Protein AF-A0A812T3V0-F1 (afdb_monomer_lite)

Secondary structure (DSSP, 8-state):
-PPP-------------HHHHHHHTT------HHHHHHHHHHHHHHHTT--HHHHHHHHHHHHHHHTT--S------PPP----------S-HHHHHHHHHHHHHHHHHHHHHTSPPPHHHHHHPPPPPPPPGGGS--SS---TTS-TTGGGS-HHHHHHHH-TTS-HHHHHHHHHHHHHHHHHHHHHHHTT-

Sequence (193 aa):
MSSPKRKNGAAKLLKVDFSKEFESRNIPLEDSSTERDAKELRKVASFFGMDGHAVHSLMAQVEASDASASEDSEEEVMPVPVAAAGTSLGDDDDDEEALAQQSRNYAAAMQWLHRPVTPRELLKAKQPRPISINDFPSIFQRSQRDSPRSLQENHYSYFSRRLPSENPEHRKAMEWQTETTRKCIRNRNRGRR

Radius of gyration: 31.69 Å; chains: 1; bounding box: 90×66×65 Å

Organism: Symbiodinium pilosum (NCBI:txid2952)

pLDDT: mean 74.49, std 14.39, range [45.53, 96.31]

Foldseek 3Di:
DDDDDDDPPPDPDPPDPCVVVVVVVVPPDPDPPVVVVVVVLVVVCVVVVHDPVVSVVVVVVVVVVVVPPDDDDDDPDDDDDDDDDDDDDDPPVVVVVVVVVVVVVVVVVVCVVPDDDDPVNVVVDDDDDPDDPVNDDDPDPPPPPPDPVVVPCDPLNVCCVVPVVDDVVVSVVVVVVVVVVVVVVVVVVVVVD

Structure (mmCIF, N/CA/C/O backbone):
data_AF-A0A812T3V0-F1
#
_entry.id   AF-A0A812T3V0-F1
#
loop_
_atom_site.group_PDB
_atom_site.id
_atom_site.type_symbol
_atom_site.label_atom_id
_atom_site.label_alt_id
_atom_site.label_comp_id
_atom_site.label_asym_id
_atom_site.label_entity_id
_atom_site.label_seq_id
_atom_site.pdbx_PDB_ins_code
_atom_site.Cartn_x
_atom_site.Cartn_y
_atom_site.Cartn_z
_atom_site.occupancy
_atom_site.B_iso_or_equiv
_atom_site.auth_seq_id
_atom_site.auth_comp_id
_atom_site.auth_asym_id
_atom_site.auth_atom_id
_atom_site.pdbx_PDB_model_num
ATOM 1 N N . MET A 1 1 ? 50.794 -31.357 17.169 1.00 5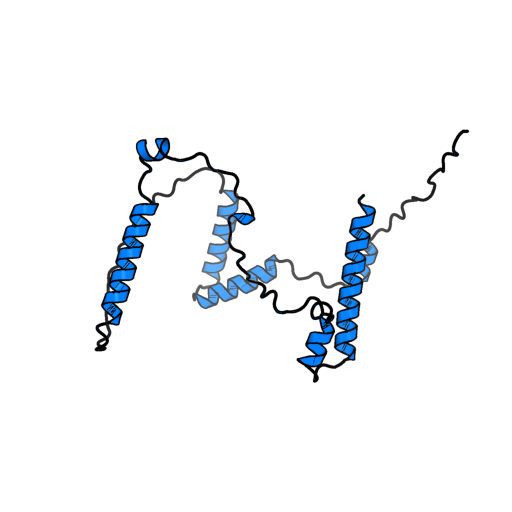2.28 1 MET A N 1
ATOM 2 C CA . MET A 1 1 ? 50.860 -30.947 15.747 1.00 52.28 1 MET A CA 1
ATOM 3 C C . MET A 1 1 ? 50.323 -29.524 15.643 1.00 52.28 1 MET A C 1
ATOM 5 O O . MET A 1 1 ? 49.137 -29.317 15.855 1.00 52.28 1 MET A O 1
ATOM 9 N N . SER A 1 2 ? 51.213 -28.540 15.480 1.00 53.06 2 SER A N 1
ATOM 10 C CA . SER A 1 2 ? 50.904 -27.101 15.538 1.00 53.06 2 SER A CA 1
ATOM 11 C C . SER A 1 2 ? 50.544 -26.579 14.146 1.00 53.06 2 SER A C 1
ATOM 13 O O . SER A 1 2 ? 51.292 -26.811 13.198 1.00 53.06 2 SER A O 1
ATOM 15 N N . SER A 1 3 ? 49.398 -25.909 14.010 1.00 56.66 3 SER A N 1
ATOM 16 C CA . SER A 1 3 ? 48.931 -25.381 12.722 1.00 56.66 3 SER A CA 1
ATOM 17 C C . SER A 1 3 ? 49.596 -24.032 12.391 1.00 56.66 3 SER A C 1
ATOM 19 O O . SER A 1 3 ? 49.704 -23.182 13.280 1.00 56.66 3 SER A O 1
ATOM 21 N N . PRO A 1 4 ? 50.014 -23.775 11.133 1.00 63.91 4 PRO A N 1
ATOM 22 C CA . PRO A 1 4 ? 50.704 -22.538 10.771 1.00 63.91 4 PRO A CA 1
ATOM 23 C C . PRO A 1 4 ? 49.743 -21.340 10.726 1.00 63.91 4 PRO A C 1
ATOM 25 O O . PRO A 1 4 ? 48.765 -21.332 9.976 1.00 63.91 4 PRO A O 1
ATOM 28 N N . LYS A 1 5 ? 50.052 -20.285 11.489 1.00 62.12 5 LYS A N 1
ATOM 29 C CA . LYS A 1 5 ? 49.351 -18.992 11.433 1.00 62.12 5 LYS A CA 1
ATOM 30 C C . LYS A 1 5 ? 49.603 -18.311 10.080 1.00 62.12 5 LYS A C 1
ATOM 32 O O . LYS A 1 5 ? 50.699 -17.810 9.830 1.00 62.12 5 LYS A O 1
ATOM 37 N N . ARG A 1 6 ? 48.584 -18.252 9.218 1.00 63.72 6 ARG A N 1
ATOM 38 C CA . ARG A 1 6 ? 48.598 -17.435 7.994 1.00 63.72 6 ARG A CA 1
ATOM 39 C C . ARG A 1 6 ? 48.455 -15.956 8.364 1.00 63.72 6 ARG A C 1
ATOM 41 O O . ARG A 1 6 ? 47.492 -15.566 9.015 1.00 63.72 6 ARG A O 1
ATOM 48 N N . LYS A 1 7 ? 49.435 -15.139 7.972 1.00 65.19 7 LYS A N 1
ATOM 4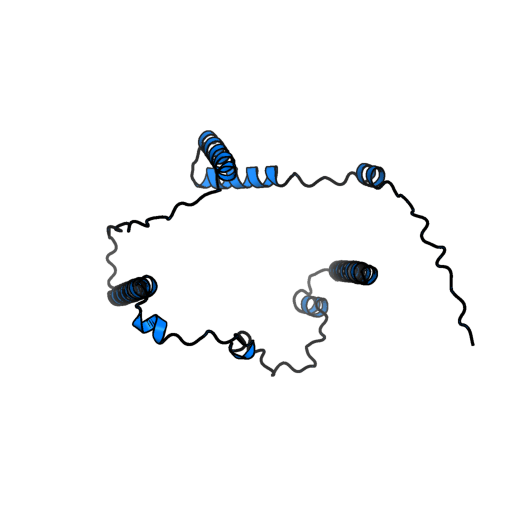9 C CA . LYS A 1 7 ? 49.419 -13.681 8.144 1.00 65.19 7 LYS A CA 1
ATOM 50 C C . LYS A 1 7 ? 48.646 -13.070 6.969 1.00 65.19 7 LYS A C 1
ATOM 52 O O . LYS A 1 7 ? 49.109 -13.136 5.834 1.00 65.19 7 LYS A O 1
ATOM 57 N N . ASN A 1 8 ? 47.472 -12.500 7.235 1.00 54.84 8 ASN A N 1
ATOM 58 C CA . ASN A 1 8 ? 46.657 -11.787 6.247 1.00 54.84 8 ASN A CA 1
ATOM 59 C C . ASN A 1 8 ? 47.315 -10.436 5.915 1.00 54.84 8 ASN A C 1
ATOM 61 O O . ASN A 1 8 ? 47.059 -9.432 6.570 1.00 54.84 8 ASN A O 1
ATOM 65 N N . GLY A 1 9 ? 48.210 -10.427 4.927 1.00 58.84 9 GLY A N 1
ATOM 66 C CA . GLY A 1 9 ? 48.997 -9.259 4.515 1.00 58.84 9 GLY A CA 1
ATOM 67 C C . GLY A 1 9 ? 48.461 -8.512 3.289 1.00 58.84 9 GLY A C 1
ATOM 68 O O . GLY A 1 9 ? 49.266 -8.063 2.482 1.00 58.84 9 GLY A O 1
ATOM 69 N N . ALA A 1 10 ? 47.142 -8.396 3.099 1.00 60.19 10 ALA A N 1
ATOM 70 C CA . ALA A 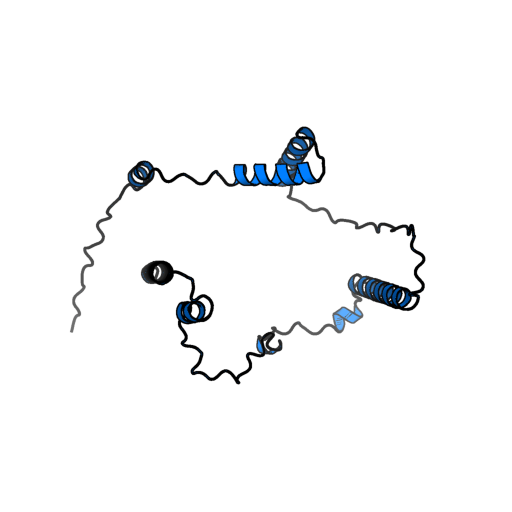1 10 ? 46.582 -7.793 1.881 1.00 60.19 10 ALA A CA 1
ATOM 71 C C . ALA A 1 10 ? 45.336 -6.927 2.131 1.00 60.19 10 ALA A C 1
ATOM 73 O O . ALA A 1 10 ? 44.293 -7.120 1.520 1.00 60.19 10 ALA A O 1
ATOM 74 N N . ALA A 1 11 ? 45.450 -5.945 3.023 1.00 57.91 11 ALA A N 1
ATOM 75 C CA . ALA A 1 11 ? 44.509 -4.828 3.092 1.00 57.91 11 ALA A CA 1
ATOM 76 C C . ALA A 1 11 ? 45.294 -3.513 3.173 1.00 57.91 11 ALA A C 1
ATOM 78 O O . ALA A 1 11 ? 45.211 -2.767 4.145 1.00 57.91 11 ALA A O 1
ATOM 79 N N . LYS A 1 12 ? 46.127 -3.245 2.159 1.00 59.50 12 LYS A N 1
ATOM 80 C CA . LYS A 1 12 ? 46.619 -1.884 1.941 1.00 59.50 12 LYS A CA 1
ATOM 81 C C . LYS A 1 12 ? 45.465 -1.098 1.330 1.00 59.50 12 LYS A C 1
ATOM 83 O O . LYS A 1 12 ? 45.090 -1.325 0.186 1.00 59.50 12 LYS A O 1
ATOM 88 N N . LEU A 1 13 ? 44.880 -0.247 2.164 1.00 58.81 13 LEU A N 1
ATOM 89 C CA . LEU A 1 13 ? 43.864 0.745 1.841 1.00 58.81 13 LEU A CA 1
ATOM 90 C C . LEU A 1 13 ? 44.253 1.515 0.571 1.00 58.81 13 LEU A C 1
ATOM 92 O O . LEU A 1 13 ? 45.081 2.422 0.615 1.00 58.81 13 LEU A O 1
ATOM 96 N N . LEU A 1 14 ? 43.631 1.171 -0.555 1.00 56.75 14 LEU A N 1
ATOM 97 C CA . LEU A 1 14 ? 43.467 2.109 -1.656 1.00 56.75 14 LEU A CA 1
ATOM 98 C C . LEU A 1 14 ? 42.481 3.169 -1.160 1.00 56.75 14 LEU A C 1
ATOM 100 O O . LEU A 1 14 ? 41.268 2.976 -1.197 1.00 56.75 14 LEU A O 1
ATOM 104 N N . LYS A 1 15 ? 43.018 4.264 -0.616 1.00 66.00 15 LYS A N 1
ATOM 105 C CA . LYS A 1 15 ? 42.273 5.504 -0.396 1.00 66.00 15 LYS A CA 1
ATOM 106 C C . LYS A 1 15 ? 42.022 6.101 -1.780 1.00 66.00 15 LYS A C 1
ATOM 108 O O . LYS A 1 15 ? 42.824 6.871 -2.294 1.00 66.00 15 LYS A O 1
ATOM 113 N N . VAL A 1 16 ? 40.981 5.611 -2.443 1.00 65.25 16 VAL A N 1
ATOM 114 C CA . VAL A 1 16 ? 40.491 6.211 -3.681 1.00 65.25 16 VAL A CA 1
ATOM 115 C C . VAL A 1 16 ? 39.667 7.422 -3.262 1.00 65.25 16 VAL A C 1
ATOM 117 O O . VAL A 1 16 ? 38.634 7.268 -2.611 1.00 65.25 16 VAL A O 1
ATOM 120 N N . ASP A 1 17 ? 40.148 8.621 -3.583 1.00 70.12 17 ASP A N 1
ATOM 121 C CA . ASP A 1 17 ? 39.395 9.859 -3.380 1.00 70.12 17 ASP A CA 1
ATOM 122 C C . ASP A 1 17 ? 38.288 9.942 -4.439 1.00 70.12 17 ASP A C 1
ATOM 124 O O . ASP A 1 17 ? 38.466 10.494 -5.527 1.00 70.12 17 ASP A O 1
ATOM 128 N N . PHE A 1 18 ? 37.130 9.363 -4.115 1.00 68.94 18 PHE A N 1
ATOM 129 C CA . PHE A 1 18 ? 35.957 9.323 -4.995 1.00 68.94 18 PHE A CA 1
ATOM 130 C C . PHE A 1 18 ? 35.406 10.708 -5.353 1.00 68.94 18 PHE A C 1
ATOM 132 O O . PHE A 1 18 ? 34.654 10.819 -6.316 1.00 68.94 18 PHE A O 1
ATOM 139 N N . SER A 1 19 ? 35.796 11.767 -4.637 1.00 69.62 19 SER A N 1
ATOM 140 C CA . SER A 1 19 ? 35.348 13.135 -4.915 1.00 69.62 19 SER A CA 1
ATOM 141 C C . SER A 1 19 ? 35.698 13.579 -6.340 1.00 69.62 19 SER A C 1
ATOM 143 O O . SER A 1 19 ? 34.848 14.120 -7.039 1.00 69.62 19 SER A O 1
ATOM 145 N N . LYS A 1 20 ? 36.907 13.251 -6.823 1.00 72.75 20 LYS A N 1
ATOM 146 C CA . LYS A 1 20 ? 37.330 13.591 -8.195 1.00 72.75 20 LYS A CA 1
ATOM 147 C C . LYS A 1 20 ? 36.639 12.732 -9.254 1.00 72.75 20 LYS A C 1
ATOM 149 O O . LYS A 1 20 ? 36.350 13.203 -10.350 1.00 72.75 20 LYS A O 1
ATOM 154 N N . GLU A 1 21 ? 36.368 11.467 -8.930 1.00 74.06 21 GLU A N 1
ATOM 155 C CA . GLU A 1 21 ? 35.653 10.562 -9.835 1.00 74.06 21 GLU A CA 1
ATOM 156 C C . GLU A 1 21 ? 34.190 10.996 -9.998 1.00 74.06 21 GLU A C 1
ATOM 158 O O . GLU A 1 21 ? 33.652 10.923 -11.101 1.00 74.06 21 GLU A O 1
ATOM 163 N N . PHE A 1 22 ? 33.567 11.518 -8.938 1.00 70.44 22 PHE A N 1
ATOM 164 C CA . PHE A 1 22 ? 32.193 12.013 -8.984 1.00 70.44 22 PHE A CA 1
ATOM 165 C C . PHE A 1 22 ? 32.061 13.297 -9.817 1.00 70.44 22 PHE A C 1
ATOM 167 O O . PHE A 1 22 ? 31.195 13.358 -10.687 1.00 70.44 22 PHE A O 1
ATOM 174 N N . GLU A 1 23 ? 32.964 14.269 -9.635 1.00 74.38 23 GLU A N 1
ATOM 175 C CA . GLU A 1 23 ? 32.993 15.506 -10.438 1.00 74.38 23 GLU A CA 1
ATOM 176 C C . GLU A 1 23 ? 33.212 15.219 -11.930 1.00 74.38 23 GLU A C 1
ATOM 178 O O . GLU A 1 23 ? 32.541 15.793 -12.783 1.00 74.38 23 GLU A O 1
ATOM 183 N N . SER A 1 24 ? 34.096 14.271 -12.265 1.00 81.00 24 SER A N 1
ATOM 184 C CA . SER A 1 24 ? 34.389 13.939 -13.668 1.00 81.00 24 SER A CA 1
ATOM 185 C C . SER A 1 24 ? 33.232 13.274 -14.418 1.00 81.00 24 SER A C 1
ATOM 187 O O . SER A 1 24 ? 33.217 13.274 -15.650 1.00 81.00 24 SER A O 1
ATOM 189 N N . ARG A 1 25 ? 32.266 12.687 -13.702 1.00 76.00 25 ARG A N 1
ATOM 190 C CA . ARG A 1 25 ? 31.181 11.926 -14.328 1.00 76.00 25 ARG A CA 1
ATOM 191 C C . ARG A 1 25 ? 30.018 12.786 -14.806 1.00 76.00 25 ARG A C 1
ATOM 193 O O . ARG A 1 25 ? 29.140 12.220 -15.448 1.00 76.00 25 ARG A O 1
ATOM 200 N N . ASN A 1 26 ? 30.013 14.101 -14.534 1.00 67.94 26 ASN A N 1
ATOM 201 C CA . ASN A 1 26 ? 28.924 15.017 -14.911 1.00 67.94 26 ASN A CA 1
ATOM 202 C C . ASN A 1 26 ? 27.541 14.390 -14.668 1.00 67.94 26 ASN A C 1
ATOM 204 O O . ASN A 1 26 ? 26.641 14.508 -15.498 1.00 67.94 26 ASN A O 1
ATOM 208 N N . ILE A 1 27 ? 27.394 13.644 -13.566 1.00 71.25 27 ILE A N 1
ATOM 209 C CA . ILE A 1 27 ? 26.119 13.023 -13.227 1.00 71.25 27 ILE A CA 1
ATOM 210 C C . ILE A 1 27 ? 25.214 14.195 -12.864 1.00 71.25 27 ILE A C 1
ATOM 212 O O . ILE A 1 27 ? 25.556 14.909 -11.917 1.00 71.25 27 ILE A O 1
ATOM 216 N N . PRO A 1 28 ? 24.115 14.436 -13.600 1.00 62.88 28 PRO A N 1
ATOM 217 C CA . PRO 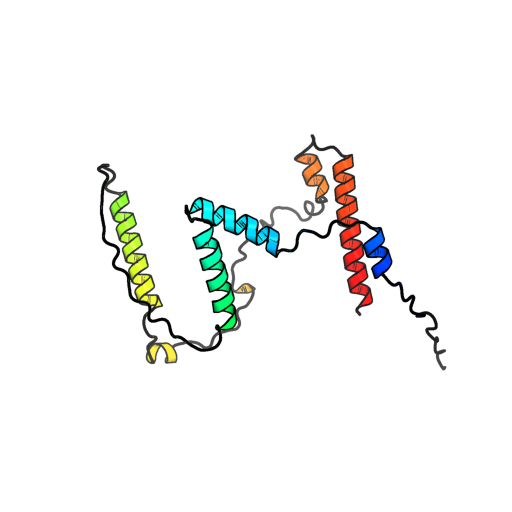A 1 28 ? 23.148 15.438 -13.195 1.00 62.88 28 PRO A CA 1
ATOM 218 C C . PRO A 1 28 ? 22.699 15.042 -11.794 1.00 62.88 28 PRO A C 1
ATOM 220 O O . PRO A 1 28 ? 22.137 13.959 -11.612 1.00 62.88 28 PRO A O 1
ATOM 223 N N . LEU A 1 29 ? 23.048 15.848 -10.790 1.00 61.78 29 LEU A N 1
ATOM 224 C CA . LEU A 1 29 ? 22.443 15.683 -9.481 1.00 61.78 29 LEU A CA 1
ATOM 225 C C . LEU A 1 29 ? 20.952 15.884 -9.715 1.00 61.78 29 LEU A C 1
ATOM 227 O O . LEU A 1 29 ? 20.566 16.910 -10.270 1.00 61.78 29 LEU A O 1
ATOM 231 N N . GLU A 1 30 ? 20.147 14.873 -9.386 1.00 62.09 30 GLU A N 1
ATOM 232 C CA . GLU A 1 30 ? 18.700 15.041 -9.410 1.00 62.09 30 GLU A CA 1
ATOM 233 C C . GLU A 1 30 ? 18.371 16.297 -8.604 1.00 62.09 30 GLU A C 1
ATOM 235 O O . GLU A 1 30 ? 18.919 16.481 -7.510 1.00 62.09 30 GLU A O 1
ATOM 240 N N . ASP A 1 31 ? 17.540 17.168 -9.184 1.00 58.75 31 ASP A N 1
ATOM 241 C CA . ASP A 1 31 ? 17.076 18.389 -8.533 1.00 58.75 31 ASP A CA 1
ATOM 242 C C . ASP A 1 31 ? 16.670 18.023 -7.101 1.00 58.75 31 ASP A C 1
ATOM 244 O O . ASP A 1 31 ? 15.908 17.073 -6.888 1.00 58.75 31 ASP A O 1
ATOM 248 N N . SER A 1 32 ? 17.254 18.706 -6.113 1.00 57.19 32 SER A N 1
ATOM 249 C CA . SER A 1 32 ? 17.034 18.394 -4.701 1.00 57.19 32 SER A CA 1
ATOM 250 C C . SER A 1 32 ? 15.533 18.269 -4.438 1.00 57.19 32 SER A C 1
ATOM 252 O O . SER A 1 32 ? 14.782 19.111 -4.924 1.00 57.19 32 SER A O 1
ATOM 254 N N . SER A 1 33 ? 15.105 17.241 -3.687 1.00 59.50 33 SER A N 1
ATOM 255 C CA . SER A 1 33 ? 13.693 16.917 -3.358 1.00 59.50 33 SER A CA 1
ATOM 256 C C . SER A 1 33 ? 12.795 18.149 -3.213 1.00 59.50 33 SER A C 1
ATOM 258 O O . SER A 1 33 ? 11.707 18.211 -3.774 1.00 59.50 33 SER A O 1
ATOM 260 N N . THR A 1 34 ? 13.330 19.177 -2.559 1.00 65.75 34 THR A N 1
ATOM 261 C CA . THR A 1 34 ? 12.728 20.490 -2.341 1.00 65.75 34 THR A CA 1
ATOM 262 C C . THR A 1 34 ? 12.160 21.169 -3.597 1.00 65.75 34 THR A C 1
ATOM 264 O O . THR A 1 34 ? 11.095 21.778 -3.525 1.00 65.75 34 THR A O 1
ATOM 267 N N . GLU A 1 35 ? 12.805 21.071 -4.764 1.00 65.62 35 GLU A N 1
ATOM 268 C CA . GLU A 1 35 ? 12.309 21.698 -5.998 1.00 65.62 35 GLU A CA 1
ATOM 269 C C . GLU A 1 35 ? 11.160 20.898 -6.630 1.00 65.62 35 GLU A C 1
ATOM 271 O O . GLU A 1 35 ? 10.217 21.471 -7.195 1.00 65.62 35 GLU A O 1
ATOM 276 N N . ARG A 1 36 ? 11.204 19.567 -6.510 1.00 70.75 36 ARG A N 1
ATOM 277 C CA . ARG A 1 36 ? 10.115 18.695 -6.960 1.00 70.75 36 ARG A CA 1
ATOM 278 C C . ARG A 1 36 ? 8.867 18.918 -6.108 1.00 70.75 36 ARG A C 1
ATOM 280 O O . ARG A 1 36 ? 7.787 19.125 -6.666 1.00 70.75 36 ARG A O 1
ATOM 287 N N . ASP A 1 37 ? 9.051 18.993 -4.795 1.00 75.12 37 ASP A N 1
ATOM 288 C CA . ASP A 1 37 ? 7.984 19.235 -3.823 1.00 75.12 37 ASP A CA 1
ATOM 289 C C . ASP A 1 37 ? 7.333 20.613 -4.052 1.00 75.12 37 ASP A C 1
ATOM 291 O O . ASP A 1 37 ? 6.107 20.740 -4.071 1.00 75.12 37 ASP A O 1
ATOM 295 N N . ALA A 1 38 ? 8.127 21.641 -4.379 1.00 74.81 38 ALA A N 1
ATOM 296 C CA . ALA A 1 38 ? 7.608 22.969 -4.716 1.00 74.81 38 ALA A CA 1
ATOM 297 C C . ALA A 1 38 ? 6.749 22.987 -5.999 1.00 74.81 38 ALA A C 1
ATOM 299 O O . ALA A 1 38 ? 5.741 23.702 -6.070 1.00 74.81 38 ALA A O 1
ATOM 300 N N . LYS A 1 39 ? 7.113 22.205 -7.029 1.00 76.75 39 LYS A N 1
ATOM 301 C CA . LYS A 1 39 ? 6.317 22.091 -8.270 1.00 76.75 39 LYS A CA 1
ATOM 302 C C . LYS A 1 39 ? 4.996 21.360 -8.030 1.00 76.75 39 LYS A C 1
ATOM 304 O O . LYS A 1 39 ? 3.985 21.743 -8.622 1.00 76.75 39 LYS A O 1
ATOM 309 N N . GLU A 1 40 ? 4.989 20.334 -7.184 1.00 81.12 40 GLU A N 1
ATOM 310 C CA . GLU A 1 40 ? 3.767 19.604 -6.828 1.00 81.12 40 GLU A CA 1
ATOM 311 C C . GLU A 1 40 ? 2.830 20.460 -5.970 1.00 81.12 40 GLU A C 1
ATOM 313 O O . GLU A 1 40 ? 1.651 20.583 -6.305 1.00 81.12 40 GLU A O 1
ATOM 318 N N . LEU A 1 41 ? 3.354 21.176 -4.972 1.00 75.94 41 LEU A N 1
ATOM 319 C CA . LEU A 1 41 ? 2.565 22.109 -4.161 1.00 75.94 41 LEU A CA 1
ATOM 320 C C . LEU A 1 41 ? 1.945 23.233 -4.995 1.00 75.94 41 LEU A C 1
ATOM 322 O O . LEU A 1 41 ? 0.778 23.567 -4.803 1.00 75.94 41 LEU A O 1
ATOM 326 N N . ARG A 1 42 ? 2.669 23.773 -5.985 1.00 79.31 42 ARG A N 1
ATOM 327 C CA . ARG A 1 42 ? 2.112 24.788 -6.896 1.00 79.31 42 ARG A CA 1
ATOM 328 C C . ARG A 1 42 ? 0.964 24.233 -7.751 1.00 79.31 42 ARG A C 1
ATOM 330 O O . ARG A 1 42 ? 0.006 24.956 -8.018 1.00 79.31 42 ARG A O 1
ATOM 337 N N . LYS A 1 43 ? 1.030 22.961 -8.164 1.00 82.69 43 LYS A N 1
ATOM 338 C CA . LYS A 1 43 ? -0.073 22.298 -8.885 1.00 82.69 43 LYS A CA 1
ATOM 339 C C . LYS A 1 43 ? -1.292 22.101 -7.990 1.00 82.69 43 LYS A C 1
ATOM 341 O O . LYS A 1 43 ? -2.402 22.391 -8.426 1.00 82.69 43 LYS A O 1
ATOM 346 N N . VAL A 1 44 ? -1.085 21.649 -6.753 1.00 78.44 44 VAL A N 1
ATOM 347 C CA . VAL A 1 44 ? -2.166 21.472 -5.773 1.00 78.44 44 VAL A CA 1
ATOM 348 C C . VAL A 1 44 ? -2.817 22.819 -5.451 1.00 78.44 44 VAL A C 1
ATOM 350 O O . VAL A 1 44 ? -4.033 22.946 -5.534 1.00 78.44 44 VAL A O 1
ATOM 353 N N . ALA A 1 45 ? -2.027 23.863 -5.209 1.00 80.00 45 ALA A N 1
ATOM 354 C CA . ALA A 1 45 ? -2.534 25.213 -4.980 1.00 80.00 45 ALA A CA 1
ATOM 355 C C . ALA A 1 45 ? -3.354 25.756 -6.160 1.00 80.00 45 ALA A C 1
ATOM 357 O O . ALA A 1 45 ? -4.431 26.315 -5.961 1.00 80.00 45 ALA A O 1
ATOM 358 N N . SER A 1 46 ? -2.887 25.530 -7.394 1.00 81.31 46 SER A N 1
ATOM 359 C CA . SER A 1 46 ? -3.634 25.896 -8.601 1.00 81.31 46 SER A CA 1
ATOM 360 C C . SER A 1 46 ? -4.960 25.144 -8.719 1.00 81.31 46 SER A C 1
ATOM 362 O O . SER A 1 46 ? -5.918 25.714 -9.233 1.00 81.31 46 SER A O 1
ATOM 364 N N . PHE A 1 47 ? -5.029 23.889 -8.266 1.00 86.38 47 PHE A N 1
ATOM 365 C CA . PHE A 1 47 ? -6.265 23.104 -8.264 1.00 86.38 47 PHE A CA 1
ATOM 366 C C . PHE A 1 47 ? -7.311 23.686 -7.302 1.00 86.38 47 PHE A C 1
ATOM 368 O O . PHE A 1 47 ? -8.494 23.713 -7.627 1.00 86.38 47 PHE A O 1
ATOM 375 N N . PHE A 1 48 ? -6.874 24.221 -6.159 1.00 82.44 48 PHE A N 1
ATOM 376 C CA . PHE A 1 48 ? -7.741 24.881 -5.176 1.00 82.44 48 PHE A CA 1
ATOM 377 C C . PHE A 1 48 ? -7.968 26.380 -5.439 1.00 82.44 48 PHE A C 1
ATOM 379 O O . PHE A 1 48 ? -8.625 27.045 -4.642 1.00 82.44 48 PHE A O 1
ATOM 386 N N . GLY A 1 49 ? -7.436 26.930 -6.537 1.00 86.06 49 GLY A N 1
ATOM 387 C CA . GLY A 1 49 ? -7.560 28.355 -6.859 1.00 86.06 49 GLY A CA 1
ATOM 388 C C . GLY A 1 49 ? -6.828 29.283 -5.882 1.00 86.06 49 GLY A C 1
ATOM 389 O O . GLY A 1 49 ? -7.176 30.457 -5.783 1.00 86.06 49 GLY A O 1
ATOM 390 N N . MET A 1 50 ? -5.831 28.772 -5.153 1.00 84.56 50 MET A N 1
ATOM 391 C CA . MET A 1 50 ? -5.032 29.565 -4.220 1.00 84.56 50 MET A CA 1
ATOM 392 C C . MET A 1 50 ? -4.034 30.432 -4.990 1.00 84.56 50 MET A C 1
ATOM 394 O O . MET A 1 50 ? -3.330 29.952 -5.883 1.00 84.56 50 MET A O 1
ATOM 398 N N . ASP A 1 51 ? -3.954 31.712 -4.634 1.00 83.25 51 ASP A N 1
ATOM 399 C CA . ASP A 1 51 ? -2.944 32.604 -5.189 1.00 83.25 51 ASP A CA 1
ATOM 400 C C . ASP A 1 51 ? -1.541 32.261 -4.653 1.00 83.25 51 ASP A C 1
ATOM 402 O O . ASP A 1 51 ? -1.365 31.591 -3.632 1.00 83.25 51 ASP A O 1
ATOM 406 N N . GLY A 1 52 ? -0.499 32.697 -5.368 1.00 75.56 52 GLY A N 1
ATOM 407 C CA . GLY A 1 52 ? 0.883 32.392 -4.982 1.00 75.56 52 GLY A CA 1
ATOM 408 C C . GLY A 1 52 ? 1.245 32.900 -3.581 1.00 75.56 52 GLY A C 1
ATOM 409 O O . GLY A 1 52 ? 2.104 32.319 -2.921 1.00 75.56 52 GLY A O 1
ATOM 410 N N . HIS A 1 53 ? 0.563 33.943 -3.102 1.00 80.00 53 HIS A N 1
ATOM 411 C CA . HIS A 1 53 ? 0.796 34.508 -1.779 1.00 80.00 53 HIS A CA 1
ATOM 412 C C . HIS A 1 53 ? 0.256 33.598 -0.664 1.00 80.00 53 HIS A C 1
ATOM 414 O O . HIS A 1 53 ? 0.927 33.424 0.359 1.00 80.00 53 HIS A O 1
ATOM 420 N N . ALA A 1 54 ? -0.904 32.969 -0.868 1.00 78.25 54 ALA A N 1
ATOM 421 C CA . ALA A 1 54 ? -1.474 31.999 0.060 1.00 78.25 54 ALA A C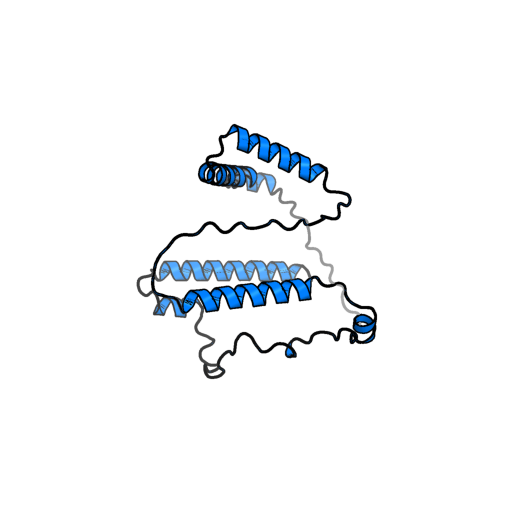A 1
ATOM 422 C C . ALA A 1 54 ? -0.592 30.749 0.195 1.00 78.25 54 ALA A C 1
ATOM 424 O O . ALA A 1 54 ? -0.417 30.242 1.301 1.00 78.25 54 ALA A O 1
ATOM 425 N N . VAL A 1 55 ? 0.036 30.295 -0.897 1.00 76.56 55 VAL A N 1
ATOM 426 C CA . VAL A 1 55 ? 0.961 29.145 -0.868 1.00 76.56 55 VAL A CA 1
ATOM 427 C C . VAL A 1 55 ? 2.193 29.437 -0.018 1.00 76.56 55 VAL A C 1
ATOM 429 O O . VAL A 1 55 ? 2.557 28.624 0.827 1.00 76.56 55 VAL A O 1
ATOM 432 N N . HIS A 1 56 ? 2.814 30.606 -0.199 1.00 78.12 56 HIS A N 1
ATOM 433 C CA . HIS A 1 56 ? 3.972 31.003 0.604 1.00 78.12 56 HIS A CA 1
ATOM 434 C C . HIS A 1 56 ? 3.617 31.182 2.084 1.00 78.12 56 HIS A C 1
ATOM 436 O O . HIS A 1 56 ? 4.399 30.789 2.948 1.00 78.12 56 HIS A O 1
ATOM 442 N N .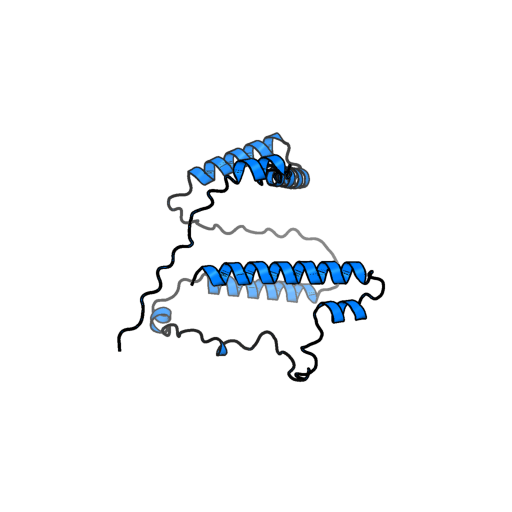 SER A 1 57 ? 2.426 31.711 2.383 1.00 81.75 57 SER A N 1
ATOM 443 C CA . SER A 1 57 ? 1.942 31.825 3.762 1.00 81.75 57 SER A CA 1
ATOM 444 C C . SER A 1 57 ? 1.704 30.458 4.409 1.00 81.75 57 SER A C 1
ATOM 446 O O . SER A 1 57 ? 2.019 30.284 5.584 1.00 81.75 57 SER A O 1
ATOM 448 N N . LEU A 1 58 ? 1.176 29.487 3.655 1.00 77.00 58 LEU A N 1
ATOM 449 C CA . LEU A 1 58 ? 0.964 28.124 4.143 1.00 77.00 58 LEU A CA 1
ATOM 450 C C . LEU A 1 58 ? 2.300 27.412 4.391 1.00 77.00 58 LEU A C 1
ATOM 452 O O . LEU A 1 58 ? 2.471 26.771 5.422 1.00 77.00 58 LEU A O 1
ATOM 456 N N . MET A 1 59 ? 3.269 27.573 3.484 1.00 77.56 59 MET A N 1
ATOM 457 C CA . MET A 1 59 ? 4.605 26.991 3.649 1.00 77.56 59 MET A CA 1
ATOM 458 C C . MET A 1 59 ? 5.309 27.535 4.897 1.00 77.56 59 MET A C 1
ATOM 460 O O . MET A 1 59 ? 5.832 26.757 5.688 1.00 77.56 59 MET A O 1
ATOM 464 N N . ALA A 1 60 ? 5.235 28.850 5.127 1.00 80.00 60 ALA A N 1
ATOM 465 C CA . ALA A 1 60 ? 5.802 29.474 6.320 1.00 80.00 60 ALA A CA 1
ATOM 466 C C . ALA A 1 60 ? 5.128 28.994 7.621 1.00 80.00 60 ALA A C 1
ATOM 468 O O . ALA A 1 60 ? 5.794 28.866 8.645 1.00 80.00 60 ALA A O 1
ATOM 469 N N . GLN A 1 61 ? 3.820 28.704 7.592 1.00 78.62 61 GLN A N 1
ATOM 470 C CA . GLN A 1 61 ? 3.121 28.114 8.738 1.00 78.62 61 GLN A CA 1
ATOM 471 C C . GLN A 1 61 ? 3.574 26.677 9.005 1.00 78.62 61 GLN A C 1
ATOM 473 O O . GLN A 1 61 ? 3.836 26.346 10.155 1.00 78.62 61 GLN A O 1
ATOM 478 N N . VAL A 1 62 ? 3.727 25.849 7.967 1.00 74.00 62 VAL A N 1
ATOM 479 C CA . VAL A 1 62 ? 4.200 24.461 8.115 1.00 74.00 62 VAL A CA 1
ATOM 480 C C . VAL A 1 62 ? 5.621 24.419 8.684 1.00 74.00 62 VAL A C 1
ATOM 482 O O . VAL A 1 62 ? 5.874 23.670 9.624 1.00 74.00 62 VAL A O 1
ATOM 485 N N . GLU A 1 63 ? 6.525 25.268 8.187 1.00 75.12 63 GLU A N 1
ATOM 486 C CA . GLU A 1 63 ? 7.895 25.373 8.714 1.00 75.12 63 GLU A CA 1
ATOM 487 C C . GLU A 1 63 ? 7.925 25.852 10.178 1.00 75.12 63 GLU A C 1
ATOM 489 O O . GLU A 1 63 ? 8.759 25.402 10.964 1.00 75.12 63 GLU A O 1
ATOM 494 N N . ALA A 1 64 ? 6.994 26.725 10.577 1.00 73.81 64 ALA A N 1
ATOM 495 C CA . ALA A 1 64 ? 6.870 27.182 11.962 1.00 73.81 64 ALA A CA 1
ATOM 496 C C . ALA A 1 64 ? 6.231 26.129 12.894 1.00 73.81 64 ALA A C 1
ATOM 498 O O . ALA A 1 64 ? 6.584 26.048 14.075 1.00 73.81 64 ALA A O 1
ATOM 499 N N . SER A 1 65 ? 5.309 25.309 12.384 1.00 64.38 65 SER A N 1
ATOM 500 C CA . SER A 1 65 ? 4.664 24.230 13.143 1.00 64.38 65 SER A CA 1
ATOM 501 C C . SER A 1 65 ? 5.612 23.063 13.416 1.00 64.38 65 SER A C 1
ATOM 503 O O . SER A 1 65 ? 5.599 22.519 14.518 1.00 64.38 65 SER A O 1
ATOM 505 N N . ASP A 1 66 ? 6.493 22.728 12.472 1.00 60.06 66 ASP A N 1
ATOM 506 C CA . ASP A 1 66 ? 7.475 21.647 12.659 1.00 60.06 66 ASP A CA 1
ATOM 507 C C . ASP A 1 66 ? 8.546 22.013 13.710 1.00 60.06 66 ASP A C 1
ATOM 509 O O . ASP A 1 66 ? 9.131 21.154 14.365 1.00 60.06 66 ASP A O 1
ATOM 513 N N . ALA A 1 67 ? 8.749 23.314 13.952 1.00 60.34 67 ALA A N 1
ATOM 514 C CA . ALA A 1 67 ? 9.636 23.815 15.000 1.00 60.34 67 ALA A CA 1
ATOM 515 C C . ALA A 1 67 ? 9.004 23.843 16.409 1.00 60.34 67 ALA A C 1
ATOM 517 O O . ALA A 1 67 ? 9.722 24.083 17.380 1.00 60.34 67 ALA A O 1
ATOM 518 N N . SER A 1 68 ? 7.688 23.626 16.543 1.00 56.94 68 SER A N 1
ATOM 519 C CA . SER A 1 68 ? 6.954 23.772 17.817 1.00 56.94 68 SER A CA 1
ATOM 520 C C . SER A 1 68 ? 6.156 22.536 18.251 1.00 56.94 68 SER A C 1
ATOM 522 O O . SER A 1 68 ? 5.543 22.554 19.317 1.00 56.94 68 SER A O 1
ATOM 524 N N . ALA A 1 69 ? 6.209 21.435 17.498 1.00 51.31 69 ALA A N 1
ATOM 525 C CA . ALA A 1 69 ? 5.548 20.178 17.847 1.00 51.31 69 ALA A CA 1
ATOM 526 C C . ALA A 1 69 ? 6.337 19.364 18.896 1.00 51.31 69 ALA A C 1
ATOM 528 O O . ALA A 1 69 ? 6.801 18.250 18.649 1.00 51.31 69 ALA A O 1
ATOM 529 N N . SER A 1 70 ? 6.467 19.915 20.099 1.00 50.31 70 SER A N 1
ATOM 530 C CA . SER A 1 70 ? 6.678 19.130 21.313 1.00 50.31 70 SER A CA 1
ATOM 531 C C . SER A 1 70 ? 5.767 19.681 22.402 1.00 50.31 70 SER A C 1
ATOM 533 O O . SER A 1 70 ? 5.898 20.848 22.751 1.00 50.31 70 SER A O 1
ATOM 535 N N . GLU A 1 71 ? 4.933 18.796 22.950 1.00 53.75 71 GLU A N 1
ATOM 536 C CA . GLU A 1 71 ? 4.045 18.963 24.113 1.00 53.75 71 GLU A CA 1
ATOM 537 C C . GLU A 1 71 ? 2.553 19.184 23.792 1.00 53.75 71 GLU A C 1
ATOM 539 O O . GLU A 1 71 ? 2.061 20.284 23.571 1.00 53.75 71 GLU A O 1
ATOM 544 N N . ASP A 1 72 ? 1.857 18.043 23.787 1.00 58.31 72 ASP A N 1
ATOM 545 C CA . ASP A 1 72 ? 0.653 17.784 24.584 1.00 58.31 72 ASP A CA 1
ATOM 546 C C . ASP A 1 72 ? -0.541 18.730 24.379 1.00 58.31 72 ASP A C 1
ATOM 548 O O . ASP A 1 72 ? -0.705 19.751 25.044 1.00 58.31 72 ASP A O 1
ATOM 552 N N . SER A 1 73 ? -1.437 18.354 23.468 1.00 45.66 73 SER A N 1
ATOM 553 C CA . SER A 1 73 ? -2.804 18.879 23.453 1.00 45.66 73 SER A CA 1
ATOM 554 C C . SER A 1 73 ? -3.787 17.774 23.082 1.00 45.66 73 SER A C 1
ATOM 556 O O . SER A 1 73 ? -3.786 17.231 21.979 1.00 45.66 73 SER A O 1
ATOM 558 N N . GLU A 1 74 ? -4.611 17.424 24.062 1.00 56.66 74 GLU A N 1
ATOM 559 C CA . GLU A 1 74 ? -5.743 16.517 23.951 1.00 56.66 74 GLU A CA 1
ATOM 560 C C . GLU A 1 74 ? -6.841 17.205 23.114 1.00 56.66 74 GLU A C 1
ATOM 562 O O . GLU A 1 74 ? -7.439 18.189 23.548 1.00 56.66 74 GLU A O 1
ATOM 567 N N . GLU A 1 75 ? -7.080 16.733 21.885 1.00 51.06 75 GLU A N 1
ATOM 568 C CA . GLU A 1 75 ? -8.138 17.263 21.014 1.00 51.06 75 GLU A CA 1
ATOM 569 C C . GLU A 1 75 ? -9.534 16.839 21.501 1.00 51.06 75 GLU A C 1
ATOM 571 O O . GLU A 1 75 ? -9.948 15.680 21.402 1.00 51.06 75 GLU A O 1
ATOM 576 N N . GLU A 1 76 ? -10.292 17.823 21.978 1.00 57.06 76 GLU A N 1
ATOM 577 C CA . GLU A 1 76 ? -11.730 17.752 22.213 1.00 57.06 76 GLU A CA 1
ATOM 578 C C . GLU A 1 76 ? -12.474 17.843 20.864 1.00 57.06 76 GLU A C 1
ATOM 580 O O . GLU A 1 76 ? -12.698 18.918 20.305 1.00 57.06 76 GLU A O 1
ATOM 585 N N . VAL A 1 77 ? -12.835 16.687 20.300 1.00 52.97 77 VAL A N 1
ATOM 586 C CA . VAL A 1 77 ? -13.566 16.589 19.026 1.00 52.97 77 VAL A CA 1
ATOM 587 C C . VAL A 1 77 ? -15.034 16.974 19.233 1.00 52.97 77 VAL A C 1
ATOM 589 O O . VAL A 1 77 ? -15.851 16.177 19.698 1.00 52.97 77 VAL A O 1
ATOM 592 N N . MET A 1 78 ? -15.388 18.201 18.852 1.00 45.53 78 MET A N 1
ATOM 593 C CA . MET A 1 78 ? -16.778 18.659 18.787 1.00 45.53 78 MET A CA 1
ATOM 594 C C . MET A 1 78 ? -17.504 18.066 17.560 1.00 45.53 78 MET A C 1
ATOM 596 O O . MET A 1 78 ? -16.980 18.134 16.445 1.00 45.53 78 MET A O 1
ATOM 600 N N . PRO A 1 79 ? -18.722 17.508 17.712 1.00 58.28 79 PRO A N 1
ATOM 601 C CA . PRO A 1 79 ? -19.480 16.947 16.598 1.00 58.28 79 PRO A CA 1
ATOM 602 C C . PRO A 1 79 ? -20.104 18.045 15.723 1.00 58.28 79 PRO A C 1
ATOM 604 O O . PRO A 1 79 ? -20.873 18.883 16.192 1.00 58.28 79 PRO A O 1
ATOM 607 N N . VAL A 1 80 ? -19.802 18.004 14.424 1.00 50.31 80 VAL A N 1
ATOM 608 C CA . VAL A 1 80 ? -20.380 18.887 13.401 1.00 50.31 80 VAL A CA 1
ATOM 609 C C . VAL A 1 80 ? -21.773 18.375 12.995 1.00 50.31 80 VAL A C 1
ATOM 611 O O . VAL A 1 80 ? -21.885 17.227 12.558 1.00 50.31 80 VAL A O 1
ATOM 614 N N . PRO A 1 81 ? -22.845 19.186 13.083 1.00 56.91 81 PRO A N 1
ATOM 615 C CA . PRO A 1 81 ? -24.149 18.818 12.544 1.00 56.91 81 PRO A CA 1
ATOM 616 C C . PRO A 1 81 ? -24.171 19.021 11.023 1.00 56.91 81 PRO A C 1
ATOM 618 O O . PRO A 1 81 ? -24.101 20.145 10.526 1.00 56.91 81 PRO A O 1
ATOM 621 N N . VAL A 1 82 ? -24.286 17.925 10.271 1.00 58.16 82 VAL A N 1
ATOM 622 C CA . VAL A 1 82 ? -24.502 17.961 8.819 1.00 58.16 82 VAL A CA 1
ATOM 623 C C . VAL A 1 82 ? -25.981 18.249 8.565 1.00 58.16 82 VAL A C 1
ATOM 625 O O . VAL A 1 82 ? -26.841 17.399 8.787 1.00 58.16 82 VAL A O 1
ATOM 628 N N . ALA A 1 83 ? -26.279 19.474 8.138 1.00 52.41 83 ALA A N 1
ATOM 629 C CA . ALA A 1 83 ? -27.609 19.866 7.696 1.00 52.41 83 ALA A CA 1
ATOM 630 C C . ALA A 1 83 ? -27.888 19.296 6.297 1.00 52.41 83 ALA A C 1
ATOM 632 O O . ALA A 1 83 ? -27.132 19.527 5.353 1.00 52.41 83 ALA A O 1
ATOM 633 N N . ALA A 1 84 ? -28.990 18.559 6.182 1.00 55.19 84 ALA A N 1
ATOM 634 C CA . ALA A 1 84 ? -29.519 18.038 4.932 1.00 55.19 84 ALA A CA 1
ATOM 635 C C . ALA A 1 84 ? -30.149 19.169 4.101 1.00 55.19 84 ALA A C 1
ATOM 637 O O . ALA A 1 84 ? -31.122 19.791 4.525 1.00 55.19 84 ALA A O 1
ATOM 638 N N . ALA A 1 85 ? -29.615 19.405 2.905 1.00 48.91 85 ALA A N 1
ATOM 639 C CA . ALA A 1 85 ? -30.276 20.156 1.845 1.00 48.91 85 ALA A CA 1
ATOM 640 C C . ALA A 1 85 ? -30.413 19.220 0.639 1.00 48.91 85 ALA A C 1
ATOM 642 O O . ALA A 1 85 ? -29.419 18.700 0.137 1.00 48.91 85 ALA A O 1
ATOM 643 N N . GLY A 1 86 ? -31.662 18.931 0.272 1.00 57.00 86 GLY A N 1
ATOM 644 C CA . GLY A 1 86 ? -32.023 17.910 -0.708 1.00 57.00 86 GLY A CA 1
ATOM 645 C C . GLY A 1 86 ? -31.874 18.331 -2.167 1.00 57.00 86 GLY A C 1
ATOM 646 O O . GLY A 1 86 ? -31.520 19.467 -2.452 1.00 57.00 86 GLY A O 1
ATOM 647 N N . THR A 1 87 ? -32.181 17.380 -3.054 1.00 47.75 87 THR A N 1
ATOM 648 C CA . THR A 1 87 ? -33.012 17.480 -4.275 1.00 47.75 87 THR A CA 1
ATOM 649 C C . THR A 1 87 ? -32.697 16.280 -5.165 1.00 47.75 87 THR A C 1
ATOM 651 O O . THR A 1 87 ? -31.574 16.196 -5.648 1.00 47.75 87 THR A O 1
ATOM 654 N N . SER A 1 88 ? -33.673 15.406 -5.433 1.00 48.12 88 SER A N 1
ATOM 655 C CA . SER A 1 88 ? -33.885 14.782 -6.753 1.00 48.12 88 SER A CA 1
ATOM 656 C C . SER A 1 88 ? -35.095 13.843 -6.687 1.00 48.12 88 SER A C 1
ATOM 658 O O . SER A 1 88 ? -35.030 12.820 -6.018 1.00 48.12 88 SER A O 1
ATOM 660 N N . LEU A 1 89 ? -36.192 14.196 -7.370 1.00 56.94 89 LEU A N 1
ATOM 661 C CA . LEU A 1 89 ? -37.329 13.302 -7.609 1.00 56.94 89 LEU A CA 1
ATOM 662 C C . LEU A 1 89 ? -36.908 12.210 -8.606 1.00 56.94 89 LEU A C 1
ATOM 664 O O . LEU A 1 89 ? -36.797 12.483 -9.802 1.00 56.94 89 LEU A O 1
ATOM 668 N N . GLY A 1 90 ? -36.695 10.996 -8.112 1.00 55.97 90 GLY A N 1
ATOM 669 C CA . GLY A 1 90 ? -36.675 9.761 -8.891 1.00 55.97 90 GLY A CA 1
ATOM 670 C C . GLY A 1 90 ? -37.391 8.689 -8.074 1.00 55.97 90 GLY A C 1
ATOM 671 O O . GLY A 1 90 ? -37.038 8.505 -6.916 1.00 55.97 90 GLY A O 1
ATOM 672 N N . ASP A 1 91 ? -38.419 8.070 -8.657 1.00 57.12 91 ASP A N 1
ATOM 673 C CA . ASP A 1 91 ? -39.250 6.973 -8.118 1.00 57.12 91 ASP A CA 1
ATOM 674 C C . ASP A 1 91 ? -38.425 5.668 -7.937 1.00 57.12 91 ASP A C 1
ATOM 676 O O . ASP A 1 91 ? -38.737 4.629 -8.513 1.00 57.12 91 ASP A O 1
ATOM 680 N N . ASP A 1 92 ? -37.336 5.729 -7.168 1.00 61.19 92 ASP A N 1
ATOM 681 C CA . ASP A 1 92 ? -36.493 4.593 -6.764 1.00 61.19 92 ASP A CA 1
ATOM 682 C C . ASP A 1 92 ? -36.496 4.495 -5.219 1.00 61.19 92 ASP A C 1
ATOM 684 O O . ASP A 1 92 ? -35.454 4.510 -4.561 1.00 61.19 92 ASP A O 1
ATOM 688 N N . ASP A 1 93 ? -37.695 4.445 -4.624 1.00 62.31 93 ASP A N 1
ATOM 689 C CA . ASP A 1 93 ? -37.927 4.468 -3.164 1.00 62.31 93 ASP A CA 1
ATOM 690 C C . ASP A 1 93 ? -37.225 3.323 -2.392 1.00 62.31 93 ASP A C 1
ATOM 692 O O . ASP A 1 93 ? -37.032 3.413 -1.178 1.00 62.31 93 ASP A O 1
ATOM 696 N N . ASP A 1 94 ? -36.796 2.255 -3.072 1.00 69.75 94 ASP A N 1
ATOM 697 C CA . ASP A 1 94 ? -36.166 1.094 -2.432 1.00 69.75 94 ASP A CA 1
ATOM 698 C C . ASP A 1 94 ? -34.685 1.330 -2.042 1.00 69.75 94 ASP A C 1
ATOM 700 O O . ASP A 1 94 ? -34.180 0.699 -1.105 1.00 69.75 94 ASP A O 1
ATOM 704 N N . ASP A 1 95 ? -33.976 2.256 -2.700 1.00 76.44 95 ASP A N 1
ATOM 705 C CA . ASP A 1 95 ? -32.545 2.499 -2.435 1.00 76.44 95 ASP A CA 1
ATOM 706 C C . ASP A 1 95 ? -32.307 3.500 -1.283 1.00 76.44 95 ASP A C 1
ATOM 708 O O . ASP A 1 95 ? -31.271 3.446 -0.603 1.00 76.44 95 ASP A O 1
ATOM 712 N N . GLU A 1 96 ? -33.272 4.384 -0.997 1.00 82.81 96 GLU A N 1
ATOM 713 C CA . GLU A 1 96 ? -33.158 5.368 0.091 1.00 82.81 96 GLU A CA 1
ATOM 714 C C . GLU A 1 96 ? -33.220 4.692 1.473 1.00 82.81 96 GLU A C 1
ATOM 716 O O . GLU A 1 96 ? -32.430 5.014 2.373 1.00 82.81 96 GLU A O 1
ATOM 721 N N . GLU A 1 97 ? -34.097 3.695 1.645 1.00 86.12 97 GLU A N 1
ATOM 722 C CA . GLU A 1 97 ? -34.239 2.978 2.917 1.00 86.12 97 GLU A CA 1
ATOM 723 C C . GLU A 1 97 ? -32.972 2.177 3.265 1.00 86.12 97 GLU A C 1
ATOM 725 O O . GLU A 1 97 ? -32.518 2.184 4.419 1.00 86.12 97 GLU A O 1
ATOM 730 N N . ALA A 1 98 ? -32.334 1.550 2.270 1.00 87.50 98 ALA A N 1
ATOM 731 C CA . ALA A 1 98 ? -31.095 0.797 2.461 1.00 87.50 98 ALA A CA 1
ATOM 732 C C . ALA A 1 98 ? -29.934 1.697 2.926 1.00 87.50 98 ALA A C 1
ATOM 734 O O . ALA A 1 98 ? -29.204 1.345 3.864 1.00 87.50 98 ALA A O 1
ATOM 735 N N . LEU A 1 99 ? -29.792 2.886 2.330 1.00 89.00 99 LEU A N 1
ATOM 736 C CA . LEU A 1 99 ? -28.767 3.865 2.707 1.00 89.00 99 LEU A CA 1
ATOM 737 C C . LEU A 1 99 ? -29.021 4.464 4.095 1.00 89.00 99 LEU A C 1
ATOM 739 O O . LEU A 1 99 ? -28.084 4.624 4.892 1.00 89.00 99 LEU A O 1
ATOM 743 N N . ALA A 1 100 ? -30.283 4.744 4.429 1.00 90.56 100 ALA A N 1
ATOM 744 C CA . ALA A 1 100 ? -30.664 5.204 5.760 1.00 90.56 100 ALA A CA 1
ATOM 745 C C . ALA A 1 100 ? -30.356 4.138 6.825 1.00 90.56 100 ALA A C 1
ATOM 747 O O . ALA A 1 100 ? -29.799 4.452 7.885 1.00 90.56 100 ALA A O 1
ATOM 748 N N . GLN A 1 101 ? -30.643 2.866 6.536 1.00 91.94 101 GLN A N 1
ATOM 749 C CA . GLN A 1 101 ? -30.335 1.760 7.440 1.00 91.94 101 GLN A CA 1
ATOM 750 C C . GLN A 1 101 ? -28.823 1.555 7.598 1.00 91.94 101 GLN A C 1
ATOM 752 O O . GLN A 1 101 ? -28.343 1.365 8.720 1.00 91.94 101 GLN A O 1
ATOM 757 N N . GLN A 1 102 ? -28.051 1.651 6.512 1.00 93.31 102 GLN A N 1
ATOM 758 C CA . GLN A 1 102 ? -26.589 1.588 6.565 1.00 93.31 102 GLN A CA 1
ATOM 759 C C . GLN A 1 102 ? -26.012 2.714 7.432 1.00 93.31 102 GLN A C 1
ATOM 761 O O . GLN A 1 102 ? -25.161 2.458 8.288 1.00 93.31 102 GLN A O 1
ATOM 766 N N . SER A 1 103 ? -26.517 3.937 7.269 1.00 93.25 103 SER A N 1
ATOM 767 C CA . SER A 1 103 ? -26.086 5.101 8.049 1.00 93.25 103 SER A CA 1
ATOM 768 C C . SER A 1 103 ? -26.400 4.940 9.540 1.00 93.25 103 SER A C 1
ATOM 770 O O . SER A 1 103 ? -25.547 5.217 10.385 1.00 93.25 103 SER A O 1
ATOM 772 N N . ARG A 1 104 ? -27.584 4.410 9.886 1.00 93.81 104 ARG A N 1
ATOM 773 C CA . ARG A 1 104 ? -27.957 4.083 11.278 1.00 93.81 104 ARG A CA 1
ATOM 774 C C . ARG A 1 104 ? -27.052 3.008 11.876 1.00 93.81 104 ARG A C 1
ATOM 776 O O . ARG A 1 104 ? -26.590 3.167 13.004 1.00 93.81 104 ARG A O 1
ATOM 783 N N . ASN A 1 105 ? -26.769 1.946 11.120 1.00 94.31 105 ASN A N 1
ATOM 784 C CA . ASN A 1 105 ? -25.873 0.871 11.554 1.00 94.31 105 ASN A CA 1
ATOM 785 C C . ASN A 1 105 ? -24.456 1.402 11.809 1.00 94.31 105 ASN A C 1
ATOM 787 O O . ASN A 1 105 ? -23.844 1.062 12.821 1.00 94.31 105 ASN A O 1
ATOM 791 N N . TYR A 1 106 ? -23.955 2.265 10.923 1.00 95.50 106 TYR A N 1
ATOM 792 C CA . TYR A 1 106 ? -22.651 2.904 11.076 1.00 95.50 106 TYR A CA 1
ATOM 793 C C . TYR A 1 106 ? -22.604 3.824 12.302 1.00 95.50 106 TYR A C 1
ATOM 795 O O . TYR A 1 106 ? -21.688 3.716 13.115 1.00 95.50 106 TYR A O 1
ATOM 803 N N . ALA A 1 107 ? -23.619 4.673 12.492 1.00 93.62 107 ALA A N 1
ATOM 804 C CA . ALA A 1 107 ? -23.708 5.552 13.657 1.00 93.62 107 ALA A CA 1
ATOM 805 C C . ALA A 1 107 ? -23.767 4.759 14.974 1.00 93.62 107 ALA A C 1
ATOM 807 O O . ALA A 1 107 ? -23.054 5.084 15.925 1.00 93.62 107 ALA A O 1
ATOM 808 N N . ALA A 1 108 ? -24.557 3.683 15.021 1.00 93.75 108 ALA A N 1
ATOM 809 C CA . ALA A 1 108 ? -24.631 2.797 16.181 1.00 93.75 108 ALA A CA 1
ATOM 810 C C . ALA A 1 108 ? -23.292 2.089 16.455 1.00 93.75 108 ALA A C 1
ATOM 812 O O . ALA A 1 108 ? -22.868 1.994 17.608 1.00 93.75 108 ALA A O 1
ATOM 813 N N . ALA A 1 109 ? -22.597 1.634 15.407 1.00 91.38 109 ALA A N 1
ATOM 814 C CA . ALA A 1 109 ? -21.273 1.030 15.534 1.00 91.38 109 ALA A CA 1
ATOM 815 C C . ALA A 1 109 ? -20.243 2.029 16.082 1.00 91.38 109 ALA A C 1
ATOM 817 O O . ALA A 1 109 ? -19.474 1.680 16.977 1.00 91.38 109 ALA A O 1
ATOM 818 N N . MET A 1 110 ? -20.273 3.278 15.613 1.00 93.94 110 MET A N 1
ATOM 819 C CA . MET A 1 110 ? -19.385 4.332 16.109 1.00 93.94 110 MET A CA 1
ATOM 820 C C . MET A 1 110 ? -19.666 4.688 17.569 1.00 93.94 110 MET A C 1
ATOM 822 O O . MET A 1 110 ? -18.736 4.771 18.369 1.00 93.94 110 MET A O 1
ATOM 826 N N . GLN A 1 111 ? -20.936 4.805 17.964 1.00 92.31 111 GLN A N 1
ATOM 827 C CA . GLN A 1 111 ? -21.293 5.004 19.374 1.00 92.31 111 GLN A CA 1
ATOM 828 C C . GLN A 1 111 ? -20.791 3.861 20.264 1.00 92.31 111 GLN A C 1
ATOM 830 O O . GLN A 1 111 ? -20.376 4.092 21.400 1.00 92.31 111 GLN A O 1
ATOM 835 N N . TRP A 1 112 ? -20.802 2.629 19.753 1.00 91.44 112 TRP A N 1
ATOM 836 C CA . TRP A 1 112 ? -20.279 1.477 20.479 1.00 91.44 112 TRP A CA 1
ATOM 837 C C . TRP A 1 112 ? -18.749 1.492 20.582 1.00 91.44 112 TRP A C 1
ATOM 839 O O . TRP A 1 112 ? -18.215 1.171 21.641 1.00 91.44 112 TRP A O 1
ATOM 849 N N . LEU A 1 113 ? -18.052 1.908 19.520 1.00 92.81 113 LEU A N 1
ATOM 850 C CA . LEU A 1 113 ? -16.589 1.989 19.479 1.00 92.81 113 LEU A CA 1
ATOM 851 C C . LEU A 1 113 ? -16.032 3.045 20.449 1.00 92.81 113 LEU A C 1
ATOM 853 O O . LEU A 1 113 ? -15.000 2.822 21.075 1.00 92.81 113 LEU A O 1
ATOM 857 N N . HIS A 1 114 ? -16.726 4.180 20.579 1.00 91.19 114 HIS A N 1
ATOM 858 C CA . HIS A 1 114 ? -16.296 5.317 21.402 1.00 91.19 114 HIS A CA 1
ATOM 859 C C . HIS A 1 114 ? -16.850 5.304 22.834 1.00 91.19 114 HIS A C 1
ATOM 861 O O . HIS A 1 114 ? -16.566 6.205 23.624 1.00 91.19 114 HIS A O 1
ATOM 867 N N . ARG A 1 115 ? -17.645 4.297 23.200 1.00 93.75 115 ARG A N 1
ATOM 868 C CA . ARG A 1 115 ? -18.169 4.164 24.560 1.00 93.75 115 ARG A CA 1
ATOM 869 C C . ARG A 1 115 ? -17.017 3.935 25.557 1.00 93.75 115 ARG A C 1
ATOM 871 O O . ARG A 1 115 ? -16.166 3.079 25.314 1.00 93.75 115 ARG A O 1
ATOM 878 N N . PRO A 1 116 ? -17.041 4.584 26.736 1.00 95.06 116 PRO A N 1
ATOM 879 C CA . PRO A 1 116 ? -16.111 4.272 27.815 1.00 95.06 116 PRO A CA 1
ATOM 880 C C . PRO A 1 116 ? -16.181 2.794 28.220 1.00 95.06 116 PRO A C 1
ATOM 882 O O . PRO A 1 116 ? -17.266 2.248 28.451 1.00 95.06 116 PRO A O 1
ATOM 885 N N . VAL A 1 117 ? -15.018 2.153 28.348 1.00 94.94 117 VAL A N 1
ATOM 886 C CA . VAL A 1 117 ? -14.921 0.752 28.778 1.00 94.94 117 VAL A CA 1
ATOM 887 C C . VAL A 1 117 ? -15.343 0.641 30.241 1.00 94.94 117 VAL A C 1
ATOM 889 O O . VAL A 1 117 ? -14.821 1.343 31.110 1.00 94.94 117 VAL A O 1
ATOM 892 N N . THR A 1 118 ? -16.284 -0.252 30.547 1.00 96.31 118 THR A N 1
ATOM 893 C CA . THR A 1 118 ? -16.759 -0.403 31.932 1.00 96.31 118 THR A CA 1
ATOM 894 C C . THR A 1 118 ? -15.787 -1.243 32.773 1.00 96.31 118 THR A C 1
ATOM 896 O O . THR A 1 118 ? -15.169 -2.179 32.258 1.00 96.31 118 THR A O 1
ATOM 899 N N . PRO A 1 119 ? -15.694 -1.029 34.102 1.00 96.06 119 PRO A N 1
ATOM 900 C CA . PRO A 1 119 ? -14.837 -1.853 34.963 1.00 96.06 119 PRO A CA 1
ATOM 901 C C . PRO A 1 119 ? -15.144 -3.356 34.873 1.00 96.06 119 PRO A C 1
ATOM 903 O O . PRO A 1 119 ? -14.251 -4.198 34.932 1.00 96.06 119 PRO A O 1
ATOM 906 N N . ARG A 1 120 ? -16.420 -3.713 34.671 1.00 95.75 120 ARG A N 1
ATOM 907 C CA . ARG A 1 120 ? -16.852 -5.106 34.498 1.00 95.75 120 ARG A CA 1
ATOM 908 C C . ARG A 1 120 ? -16.344 -5.721 33.190 1.00 95.75 120 ARG A C 1
ATOM 910 O O . ARG A 1 120 ? -16.097 -6.925 33.160 1.00 95.75 120 ARG A O 1
ATOM 917 N N . GLU A 1 121 ? -16.221 -4.934 32.123 1.00 94.12 121 GLU A N 1
ATOM 918 C CA . GLU A 1 121 ? -15.636 -5.376 30.850 1.00 94.12 121 GLU A CA 1
ATOM 919 C C . GLU A 1 121 ? -14.134 -5.621 31.003 1.00 94.12 121 GLU A C 1
ATOM 921 O O . GLU A 1 121 ? -13.660 -6.673 30.580 1.00 94.12 121 GLU A O 1
ATOM 926 N N . LEU A 1 122 ? -13.418 -4.735 31.706 1.00 92.81 122 LEU A N 1
ATOM 927 C CA . LEU A 1 122 ? -11.992 -4.915 32.004 1.00 92.81 122 LEU A CA 1
ATOM 928 C C . LEU A 1 122 ? -11.725 -6.195 32.802 1.00 92.81 122 LEU A C 1
ATOM 930 O O . LEU A 1 122 ? -10.820 -6.952 32.467 1.00 92.81 122 LEU A O 1
ATOM 934 N N . LEU A 1 123 ? -12.554 -6.492 33.807 1.00 95.12 123 LEU A N 1
ATOM 935 C CA . LEU A 1 123 ? -12.433 -7.730 34.590 1.00 95.12 123 LEU A CA 1
ATOM 936 C C . LEU A 1 123 ? -12.753 -8.996 33.779 1.00 95.12 123 LEU A C 1
ATOM 938 O O . LEU A 1 123 ? -12.276 -10.079 34.113 1.00 95.12 123 LEU A O 1
ATOM 942 N N . LYS A 1 124 ? -13.575 -8.883 32.729 1.00 94.19 124 LYS A N 1
ATOM 943 C CA . LYS A 1 124 ? -13.902 -9.994 31.819 1.00 94.19 124 LYS A CA 1
ATOM 944 C C . LYS A 1 124 ? -12.918 -10.128 30.659 1.00 94.19 124 LYS A C 1
ATOM 946 O O . LYS A 1 124 ? -12.945 -11.156 29.975 1.00 94.19 124 LYS A O 1
ATOM 951 N N . ALA A 1 125 ? -12.097 -9.112 30.405 1.00 92.25 125 ALA A N 1
ATOM 952 C CA . ALA A 1 125 ? -11.146 -9.121 29.311 1.00 92.25 125 ALA A CA 1
ATOM 953 C C . ALA A 1 125 ? -10.140 -10.259 29.520 1.00 92.25 125 ALA A C 1
ATOM 955 O O . ALA A 1 125 ? -9.499 -10.385 30.564 1.00 92.25 125 ALA A O 1
ATOM 956 N N . LYS A 1 126 ? -10.019 -11.132 28.519 1.00 89.38 126 LYS A N 1
ATOM 957 C CA . LYS A 1 126 ? -8.995 -12.177 28.527 1.00 89.38 126 LYS A CA 1
ATOM 958 C C . LYS A 1 126 ? -7.640 -11.522 28.291 1.00 89.38 126 LYS A C 1
ATOM 960 O O . LYS A 1 126 ? -7.541 -10.599 27.487 1.00 89.38 126 LYS A O 1
ATOM 965 N N . GLN A 1 127 ? -6.596 -12.042 28.936 1.00 91.88 127 GLN A N 1
ATOM 966 C CA . GLN A 1 127 ? -5.233 -11.646 28.594 1.00 91.88 127 GLN A CA 1
ATOM 967 C C . GLN A 1 127 ? -5.000 -11.864 27.090 1.00 91.88 127 GLN A C 1
ATOM 969 O O . GLN A 1 127 ? -5.382 -12.926 26.574 1.00 91.88 127 GLN A O 1
ATOM 974 N N . PRO A 1 128 ? -4.412 -10.881 26.381 1.00 89.88 128 PRO A N 1
ATOM 975 C CA . PRO A 1 128 ? -4.138 -11.021 24.962 1.00 89.88 128 PRO A CA 1
ATOM 976 C C . PRO A 1 128 ? -3.225 -12.229 24.759 1.00 89.88 128 PRO A C 1
ATOM 978 O O . PRO A 1 128 ? -2.187 -12.368 25.407 1.00 89.88 128 PRO A O 1
ATOM 981 N N . ARG A 1 129 ? -3.641 -13.139 23.878 1.00 92.12 129 ARG A N 1
ATOM 982 C CA . ARG A 1 129 ? -2.804 -14.266 23.468 1.00 92.12 129 ARG A CA 1
ATOM 983 C C . ARG A 1 129 ? -1.887 -13.798 22.339 1.00 92.12 129 ARG A C 1
ATOM 985 O O . ARG A 1 129 ? -2.334 -12.997 21.517 1.00 92.12 129 ARG A O 1
ATOM 992 N N . PRO A 1 130 ? -0.638 -14.289 22.267 1.00 94.31 130 PRO A N 1
ATOM 993 C CA . PRO A 1 130 ? 0.199 -14.069 21.098 1.00 94.31 130 PRO A CA 1
ATOM 994 C C . PRO A 1 130 ? -0.551 -14.514 19.844 1.00 94.31 130 PRO A C 1
ATOM 996 O O . PRO A 1 130 ? -1.050 -15.638 19.798 1.00 94.31 130 PRO A O 1
ATOM 999 N N . ILE A 1 131 ? -0.645 -13.622 18.862 1.00 92.88 131 ILE A N 1
ATOM 1000 C CA . ILE A 1 131 ? -1.314 -13.923 17.601 1.00 92.88 131 ILE A CA 1
ATOM 1001 C C . ILE A 1 131 ? -0.381 -14.820 16.786 1.00 92.88 131 ILE A C 1
ATOM 1003 O O . ILE A 1 131 ? 0.761 -14.451 16.496 1.00 92.88 131 ILE A O 1
ATOM 1007 N N . SER A 1 132 ? -0.854 -16.011 16.440 1.00 93.88 132 SER A N 1
ATOM 1008 C CA . SER A 1 132 ? -0.153 -16.930 15.553 1.00 93.88 132 SER A CA 1
ATOM 1009 C C . SER A 1 132 ? -0.433 -16.568 14.100 1.00 93.88 132 SER A C 1
ATOM 1011 O O . SER A 1 132 ? -1.534 -16.159 13.742 1.00 93.88 132 SER A O 1
ATOM 1013 N N . ILE A 1 133 ? 0.535 -16.810 13.215 1.00 89.62 133 ILE A N 1
ATOM 1014 C CA . ILE A 1 133 ? 0.314 -16.685 11.766 1.00 89.62 133 ILE A CA 1
ATOM 1015 C C . ILE A 1 133 ? -0.803 -17.615 11.265 1.00 89.62 133 ILE A C 1
ATOM 1017 O O . ILE A 1 133 ? -1.422 -17.344 10.243 1.00 89.62 133 ILE A O 1
ATOM 1021 N N . ASN A 1 134 ? -1.081 -18.687 12.013 1.00 91.25 134 ASN A N 1
ATOM 1022 C CA . ASN A 1 134 ? -2.135 -19.649 11.707 1.00 91.25 134 ASN A CA 1
ATOM 1023 C C . ASN A 1 134 ? -3.529 -19.193 12.168 1.00 91.25 134 ASN A C 1
ATOM 1025 O O . ASN A 1 134 ? -4.509 -19.841 11.810 1.00 91.25 134 ASN A O 1
ATOM 1029 N N . ASP A 1 135 ? -3.631 -18.111 12.948 1.00 93.31 135 ASP A N 1
ATOM 1030 C CA . ASP A 1 135 ? -4.924 -17.568 13.392 1.00 93.31 135 ASP A CA 1
ATOM 1031 C C . ASP A 1 135 ? -5.638 -16.813 12.260 1.00 93.31 135 ASP A C 1
ATOM 1033 O O . ASP A 1 135 ? -6.843 -16.570 12.327 1.00 93.31 135 ASP A O 1
ATOM 1037 N N . PHE A 1 136 ? -4.904 -16.466 11.199 1.00 88.56 136 PHE A N 1
ATOM 1038 C CA . PHE A 1 136 ? -5.447 -15.808 10.023 1.00 88.56 136 PHE A CA 1
ATOM 1039 C C . PHE A 1 136 ? -5.670 -16.824 8.900 1.00 88.56 136 PHE A C 1
ATOM 1041 O O . PHE A 1 136 ? -4.742 -17.554 8.536 1.00 88.56 136 PHE A O 1
ATOM 1048 N N . PRO A 1 137 ? -6.866 -16.862 8.286 1.00 84.81 137 PRO A N 1
ATOM 1049 C CA . PRO A 1 137 ? -7.044 -17.613 7.056 1.00 84.81 137 PRO A CA 1
ATOM 1050 C C . PRO A 1 137 ? -6.095 -17.051 5.992 1.00 84.81 137 PRO A C 1
ATOM 1052 O O . PRO A 1 137 ? -5.923 -15.836 5.875 1.00 84.81 137 PRO A O 1
ATOM 1055 N N . SER A 1 138 ? -5.470 -17.931 5.205 1.00 81.50 138 SER A N 1
ATOM 1056 C CA . SER A 1 138 ? -4.613 -17.494 4.102 1.00 81.50 138 SER A CA 1
ATOM 1057 C C . SER A 1 138 ? -5.426 -16.625 3.145 1.00 81.50 138 SER A C 1
ATOM 1059 O O . SER A 1 138 ? -6.298 -17.133 2.441 1.00 81.50 138 SER A O 1
ATOM 1061 N N . ILE A 1 139 ? -5.119 -15.324 3.107 1.00 82.44 139 ILE A N 1
ATOM 1062 C CA . ILE A 1 139 ? -5.774 -14.333 2.233 1.00 82.44 139 ILE A CA 1
ATOM 1063 C C . ILE A 1 139 ? -5.703 -14.790 0.772 1.00 82.44 139 ILE A C 1
ATOM 1065 O O . ILE A 1 139 ? -6.632 -14.608 -0.008 1.00 82.44 139 ILE A O 1
ATOM 1069 N N . PHE A 1 140 ? -4.609 -15.465 0.420 1.00 79.81 140 PHE A N 1
ATOM 1070 C CA . PHE A 1 140 ? -4.450 -16.116 -0.865 1.00 79.81 140 PHE A CA 1
ATOM 1071 C C . PHE A 1 140 ? -4.655 -17.614 -0.686 1.00 79.81 140 PHE A C 1
ATOM 1073 O O . PHE A 1 140 ? -3.745 -18.339 -0.271 1.00 79.81 140 PHE A O 1
ATOM 1080 N N . GLN A 1 141 ? -5.833 -18.105 -1.059 1.00 67.75 141 GLN A N 1
ATOM 1081 C CA . GLN A 1 141 ? -5.966 -19.503 -1.446 1.00 67.75 141 GLN A CA 1
ATOM 1082 C C . GLN A 1 141 ? -5.205 -19.661 -2.763 1.00 67.75 141 GLN A C 1
ATOM 1084 O O . GLN A 1 141 ? -5.783 -19.580 -3.843 1.00 67.75 141 GLN A O 1
ATOM 1089 N N . ARG A 1 142 ? -3.874 -19.819 -2.694 1.00 63.09 142 ARG A N 1
ATOM 1090 C CA . ARG A 1 142 ? -3.113 -20.305 -3.847 1.00 63.09 142 ARG A CA 1
ATOM 1091 C C . ARG A 1 142 ? -3.702 -21.670 -4.145 1.00 63.09 142 ARG A C 1
ATOM 1093 O O . ARG A 1 142 ? -3.455 -22.619 -3.402 1.00 63.09 142 ARG A O 1
ATOM 1100 N N . SER A 1 143 ? -4.549 -21.737 -5.164 1.00 59.06 143 SER A N 1
ATOM 1101 C CA . SER A 1 143 ? -5.118 -22.977 -5.646 1.00 59.06 143 SER A CA 1
ATOM 1102 C C . SER A 1 143 ? -3.960 -23.936 -5.865 1.00 59.06 143 SER A C 1
ATOM 1104 O O . SER A 1 143 ? -3.180 -23.774 -6.798 1.00 59.06 143 SER A O 1
ATOM 1106 N N . GLN A 1 144 ? -3.841 -24.954 -5.011 1.00 55.97 144 GLN A N 1
ATOM 1107 C CA . GLN A 1 144 ? -2.829 -26.006 -5.146 1.00 55.97 144 GLN A CA 1
ATOM 1108 C C . GLN A 1 144 ? -2.953 -26.799 -6.464 1.00 55.97 144 GLN A C 1
ATOM 1110 O O . GLN A 1 144 ? -2.204 -27.741 -6.698 1.00 55.97 144 GLN A O 1
ATOM 1115 N N . ARG A 1 145 ? -3.902 -26.430 -7.334 1.00 54.97 145 ARG A N 1
ATOM 1116 C CA . ARG A 1 145 ? -4.100 -27.008 -8.660 1.00 54.97 145 ARG A CA 1
ATOM 1117 C C . ARG A 1 145 ? -3.072 -26.567 -9.696 1.00 54.97 145 ARG A C 1
ATOM 1119 O O . ARG A 1 145 ? -2.904 -27.294 -10.671 1.00 54.97 145 ARG A O 1
ATOM 1126 N N . ASP A 1 146 ? -2.329 -25.487 -9.470 1.00 53.84 146 ASP A N 1
ATOM 1127 C CA . ASP A 1 146 ? -1.212 -25.146 -10.351 1.00 53.84 146 ASP A CA 1
ATOM 1128 C C . ASP A 1 146 ? 0.052 -25.863 -9.878 1.00 53.84 146 ASP A C 1
ATOM 1130 O O . ASP A 1 146 ? 0.853 -25.370 -9.087 1.00 53.84 146 ASP A O 1
ATOM 1134 N N . SER A 1 147 ? 0.130 -27.105 -10.353 1.00 51.19 147 SER A N 1
ATOM 1135 C CA . SER A 1 147 ? 1.262 -28.024 -10.397 1.00 51.19 147 SER A CA 1
ATOM 1136 C C . SER A 1 147 ? 2.643 -27.402 -10.111 1.00 51.19 147 SER A C 1
ATOM 1138 O O . SER A 1 147 ? 3.012 -26.408 -10.740 1.00 51.19 147 SER A O 1
ATOM 1140 N N . PRO A 1 148 ? 3.507 -28.061 -9.309 1.00 55.12 148 PRO A N 1
ATOM 1141 C CA . PRO A 1 148 ? 4.891 -27.631 -9.070 1.00 55.12 148 PRO A CA 1
ATOM 1142 C C . PRO A 1 148 ? 5.772 -27.561 -10.338 1.00 55.12 148 PRO A C 1
ATOM 1144 O O . PRO A 1 148 ? 6.941 -27.193 -10.245 1.00 55.12 148 PRO A O 1
ATOM 1147 N N . ARG A 1 149 ? 5.239 -27.884 -11.528 1.00 53.12 149 ARG A N 1
ATOM 1148 C CA . ARG A 1 149 ? 5.917 -27.714 -12.823 1.00 53.12 149 ARG A CA 1
ATOM 1149 C C . ARG A 1 149 ? 5.724 -26.353 -13.501 1.00 53.12 149 ARG A C 1
ATOM 1151 O O . ARG A 1 149 ? 6.538 -26.044 -14.364 1.00 53.12 149 ARG A O 1
ATOM 1158 N N . SER A 1 150 ? 4.730 -25.533 -13.147 1.00 54.38 150 SER A N 1
ATOM 1159 C CA . SER A 1 150 ? 4.555 -24.204 -13.777 1.00 54.38 150 SER A CA 1
ATOM 1160 C C . SER A 1 150 ? 5.418 -23.102 -13.143 1.00 54.38 150 SER A C 1
ATOM 1162 O O . SER A 1 150 ? 5.533 -22.007 -13.686 1.00 54.38 150 SER A O 1
ATOM 1164 N N . LEU A 1 151 ? 6.086 -23.389 -12.021 1.00 55.97 151 LEU A N 1
ATOM 1165 C CA . LEU A 1 151 ? 6.861 -22.413 -11.244 1.00 55.97 151 LEU A CA 1
ATOM 1166 C C . LEU A 1 151 ? 8.289 -22.151 -11.749 1.00 55.97 151 LEU A C 1
ATOM 1168 O O . LEU A 1 151 ? 9.058 -21.484 -11.058 1.00 55.97 151 LEU A O 1
ATOM 1172 N N . GLN A 1 152 ? 8.662 -22.637 -12.933 1.00 63.16 152 GLN A N 1
ATOM 1173 C CA . GLN A 1 152 ? 9.941 -22.267 -13.555 1.00 63.16 152 GLN A CA 1
ATOM 1174 C C . GLN A 1 152 ? 9.797 -21.684 -14.960 1.00 63.16 152 GLN A C 1
ATOM 1176 O O . GLN A 1 152 ? 10.754 -21.683 -15.731 1.00 63.16 152 GLN A O 1
ATOM 1181 N N . GLU A 1 153 ? 8.642 -21.110 -15.294 1.00 66.06 153 GLU A N 1
ATOM 1182 C CA . GLU A 1 153 ? 8.661 -20.069 -16.320 1.00 66.06 153 GLU A CA 1
ATOM 1183 C C . GLU A 1 153 ? 9.448 -18.880 -15.740 1.00 66.06 153 GLU A C 1
ATOM 1185 O O . GLU A 1 153 ? 9.005 -18.197 -14.816 1.00 66.06 153 GLU A O 1
ATOM 1190 N N . ASN A 1 154 ? 10.676 -18.670 -16.234 1.00 73.19 154 ASN A N 1
ATOM 1191 C CA . ASN A 1 154 ? 11.469 -17.479 -15.928 1.00 73.19 154 ASN A CA 1
ATOM 1192 C C . ASN A 1 154 ? 10.605 -16.237 -16.217 1.00 73.19 154 ASN A C 1
ATOM 1194 O O . ASN A 1 154 ? 9.868 -16.228 -17.202 1.00 73.19 154 ASN A O 1
ATOM 1198 N N . HIS A 1 155 ? 10.683 -15.196 -15.389 1.00 73.94 155 HIS A N 1
ATOM 1199 C CA . HIS A 1 155 ? 9.866 -13.978 -15.488 1.00 73.94 155 HIS A CA 1
ATOM 1200 C C . HIS A 1 155 ? 9.738 -13.458 -16.935 1.00 73.94 155 HIS A C 1
ATOM 1202 O O . HIS A 1 155 ? 8.649 -13.105 -17.373 1.00 73.94 155 HIS A O 1
ATOM 1208 N N . TYR A 1 156 ? 10.819 -13.523 -17.718 1.00 76.06 156 TYR A N 1
ATOM 1209 C CA . TYR A 1 156 ? 10.861 -13.084 -19.117 1.00 76.06 156 TYR A CA 1
ATOM 1210 C C . TYR A 1 156 ? 10.203 -14.043 -20.125 1.00 76.06 156 TYR A C 1
ATOM 1212 O O . TYR A 1 156 ? 9.737 -13.614 -21.184 1.00 76.06 156 TYR A O 1
ATOM 1220 N N . SER A 1 157 ? 10.095 -15.334 -19.806 1.00 78.31 157 SER A N 1
ATOM 1221 C CA . SER A 1 157 ? 9.363 -16.307 -20.632 1.00 78.31 157 SER A CA 1
ATOM 1222 C C . SER A 1 157 ? 7.854 -16.026 -20.644 1.00 78.31 157 SER A C 1
ATOM 1224 O O . SER A 1 157 ? 7.221 -16.133 -21.694 1.00 78.31 157 SER A O 1
ATOM 1226 N N . TYR A 1 158 ? 7.304 -15.521 -19.533 1.00 80.00 158 TYR A N 1
ATOM 1227 C CA . TYR A 1 158 ? 5.921 -15.043 -19.465 1.00 80.00 158 TYR A CA 1
ATOM 1228 C C . TYR A 1 158 ? 5.667 -13.883 -20.445 1.00 80.00 158 TYR A C 1
ATOM 1230 O O . TYR A 1 158 ? 4.733 -13.943 -21.250 1.00 80.00 158 TYR A O 1
ATOM 1238 N N . PHE A 1 159 ? 6.532 -12.860 -20.443 1.00 77.31 159 PHE A N 1
ATOM 1239 C CA . PHE A 1 159 ? 6.409 -11.716 -21.359 1.00 77.31 159 PHE A CA 1
ATOM 1240 C C . PHE A 1 159 ? 6.618 -12.107 -22.816 1.00 77.31 159 PHE A C 1
ATOM 1242 O O . PHE A 1 159 ? 5.918 -11.606 -23.686 1.00 77.31 159 PHE A O 1
ATOM 1249 N N . SER A 1 160 ? 7.491 -13.079 -23.079 1.00 79.81 160 SER A N 1
ATOM 1250 C CA . SER A 1 160 ? 7.699 -13.610 -24.430 1.00 79.81 160 SER A CA 1
ATOM 1251 C C . SER A 1 160 ? 6.416 -14.158 -25.053 1.00 79.81 160 SER A C 1
ATOM 1253 O O . SER A 1 160 ? 6.218 -14.039 -26.258 1.00 79.81 160 SER A O 1
ATOM 1255 N N . ARG A 1 161 ? 5.537 -14.737 -24.230 1.00 82.50 161 ARG A N 1
ATOM 1256 C CA . ARG A 1 161 ? 4.245 -15.269 -24.668 1.00 82.50 161 ARG A CA 1
ATOM 1257 C C . ARG A 1 161 ? 3.154 -14.197 -24.728 1.00 82.50 161 ARG A C 1
ATOM 1259 O O . ARG A 1 161 ? 2.313 -14.243 -25.618 1.00 82.50 161 ARG A O 1
ATOM 1266 N N . ARG A 1 162 ? 3.143 -13.256 -23.777 1.00 84.44 162 ARG A N 1
ATOM 1267 C CA . ARG A 1 162 ? 2.103 -12.214 -23.658 1.00 84.44 162 ARG A CA 1
ATOM 1268 C C . ARG A 1 162 ? 2.323 -10.999 -24.564 1.00 84.44 162 ARG A C 1
ATOM 1270 O O . ARG A 1 162 ? 1.338 -10.380 -24.947 1.00 84.44 162 ARG A O 1
ATOM 1277 N N . LEU A 1 163 ? 3.571 -10.661 -24.887 1.00 84.06 163 LEU A N 1
ATOM 1278 C CA . LEU A 1 163 ? 3.964 -9.476 -25.660 1.00 84.06 163 LEU A CA 1
ATOM 1279 C C . LEU A 1 163 ? 4.947 -9.859 -26.784 1.00 84.06 163 LEU A C 1
ATOM 1281 O O . LEU A 1 163 ? 6.126 -9.507 -26.741 1.00 84.06 163 LEU A O 1
ATOM 1285 N N . PRO A 1 164 ? 4.492 -10.588 -27.819 1.00 80.12 164 PRO A N 1
ATOM 1286 C CA . PRO A 1 164 ? 5.372 -11.049 -28.893 1.00 80.12 164 PRO A CA 1
ATOM 1287 C C . PRO A 1 164 ? 5.938 -9.908 -29.756 1.00 80.12 164 PRO A C 1
ATOM 1289 O O . PRO A 1 164 ? 6.968 -10.092 -30.398 1.00 80.12 164 PRO A O 1
ATOM 1292 N N . SER A 1 165 ? 5.298 -8.734 -29.759 1.00 87.62 165 SER A N 1
ATOM 1293 C CA . SER A 1 165 ? 5.753 -7.539 -30.483 1.00 87.62 165 SER A CA 1
ATOM 1294 C C . SER A 1 165 ? 6.945 -6.835 -29.830 1.00 87.62 165 SER A C 1
ATOM 1296 O O . SER A 1 165 ? 7.547 -5.955 -30.440 1.00 87.62 165 SER A O 1
ATOM 1298 N N . GLU A 1 166 ? 7.286 -7.183 -28.590 1.00 82.56 166 GLU A N 1
ATOM 1299 C CA . GLU A 1 166 ? 8.422 -6.594 -27.893 1.00 82.56 166 GLU A CA 1
ATOM 1300 C C . GLU A 1 166 ? 9.743 -7.146 -28.447 1.00 82.56 166 GLU A C 1
ATOM 1302 O O . GLU A 1 166 ? 9.957 -8.367 -28.496 1.00 82.56 166 GLU A O 1
ATOM 1307 N N . ASN A 1 167 ? 10.655 -6.242 -28.825 1.00 86.75 167 ASN A N 1
ATOM 1308 C CA . ASN A 1 167 ? 11.956 -6.600 -29.385 1.00 86.75 167 ASN A CA 1
ATOM 1309 C C . ASN A 1 167 ? 12.712 -7.556 -28.426 1.00 86.75 167 ASN A C 1
ATOM 1311 O O . ASN A 1 167 ? 12.944 -7.205 -27.263 1.00 86.75 167 ASN A O 1
ATOM 1315 N N . PRO A 1 168 ? 13.105 -8.766 -28.875 1.00 84.56 168 PRO A N 1
ATOM 1316 C CA . PRO A 1 168 ? 13.783 -9.749 -28.028 1.00 84.56 168 PRO A CA 1
ATOM 1317 C C . PRO A 1 168 ? 15.126 -9.257 -27.466 1.00 84.56 168 PRO A C 1
ATOM 1319 O O . PRO A 1 168 ? 15.542 -9.720 -26.403 1.00 84.56 168 PRO A O 1
ATOM 1322 N N . GLU A 1 169 ? 15.799 -8.319 -28.136 1.00 87.31 169 GLU A N 1
ATOM 1323 C CA . GLU A 1 169 ? 17.054 -7.733 -27.648 1.00 87.31 169 GLU A CA 1
ATOM 1324 C C . GLU A 1 169 ? 16.830 -6.841 -26.426 1.00 87.31 169 GLU A C 1
ATOM 1326 O O . GLU A 1 169 ? 17.582 -6.927 -25.454 1.00 87.31 169 GLU A O 1
ATOM 1331 N N . HIS A 1 170 ? 15.751 -6.053 -26.432 1.00 85.88 170 HIS A N 1
ATOM 1332 C CA . HIS A 1 170 ? 15.383 -5.204 -25.301 1.00 85.88 170 HIS A CA 1
ATOM 1333 C C . HIS A 1 170 ? 15.105 -6.042 -24.045 1.00 85.88 170 HIS A C 1
ATOM 1335 O O . HIS A 1 170 ? 15.624 -5.749 -22.967 1.00 85.88 170 HIS A O 1
ATOM 1341 N N . ARG A 1 171 ? 14.387 -7.162 -24.203 1.00 81.19 171 ARG A N 1
ATOM 1342 C CA . ARG A 1 171 ? 14.111 -8.100 -23.104 1.00 81.19 171 ARG A CA 1
ATOM 1343 C C . ARG A 1 171 ? 15.379 -8.713 -22.515 1.00 81.19 171 ARG A C 1
ATOM 1345 O O . ARG A 1 171 ? 15.530 -8.734 -21.296 1.00 81.19 171 ARG A O 1
ATOM 1352 N N . LYS A 1 172 ? 16.315 -9.163 -23.360 1.00 87.31 172 LYS A N 1
ATOM 1353 C CA . LYS A 1 172 ? 17.611 -9.696 -22.900 1.00 87.31 172 LYS A CA 1
ATOM 1354 C C . LYS A 1 172 ? 18.432 -8.646 -22.153 1.00 87.31 172 LYS A C 1
ATOM 1356 O O . LYS A 1 172 ? 19.077 -8.976 -21.160 1.00 87.31 172 LYS A O 1
ATOM 1361 N N . ALA A 1 173 ? 18.399 -7.393 -22.607 1.00 86.69 173 ALA A N 1
ATOM 1362 C CA . ALA A 1 173 ? 19.092 -6.301 -21.933 1.00 86.69 173 ALA A CA 1
ATOM 1363 C C . ALA A 1 173 ? 18.520 -6.055 -20.525 1.00 86.69 173 ALA A C 1
ATOM 1365 O O . ALA A 1 173 ? 19.284 -5.965 -19.563 1.00 86.69 173 ALA A O 1
ATOM 1366 N N . MET A 1 174 ? 17.190 -6.031 -20.386 1.00 86.69 174 MET A N 1
ATOM 1367 C CA . MET A 1 174 ? 16.518 -5.893 -19.087 1.00 86.69 174 MET A CA 1
ATOM 1368 C C . MET A 1 174 ? 16.800 -7.083 -18.160 1.00 86.69 174 MET A C 1
ATOM 1370 O O . MET A 1 174 ? 17.129 -6.896 -16.985 1.00 86.69 174 MET A O 1
ATOM 1374 N N . GLU A 1 175 ? 16.760 -8.309 -18.689 1.00 88.06 175 GLU A N 1
ATOM 1375 C CA . GLU A 1 175 ? 17.127 -9.515 -17.943 1.00 88.06 175 GLU A CA 1
ATOM 1376 C C . GLU A 1 175 ? 18.546 -9.417 -17.391 1.00 88.06 175 GLU A C 1
ATOM 1378 O O . GLU A 1 175 ? 18.752 -9.524 -16.176 1.00 88.06 175 GLU A O 1
ATOM 1383 N N . TRP A 1 176 ? 19.504 -9.090 -18.253 1.00 89.69 176 TRP A N 1
ATOM 1384 C CA . TRP A 1 176 ? 20.895 -8.927 -17.860 1.00 89.69 176 TRP A CA 1
ATOM 1385 C C . TRP A 1 176 ? 21.078 -7.831 -16.799 1.00 89.69 176 TRP A C 1
ATOM 1387 O O . TRP A 1 176 ? 21.777 -8.046 -15.803 1.00 89.69 176 TRP A O 1
ATOM 1397 N N . GLN A 1 177 ? 20.412 -6.680 -16.941 1.00 87.62 177 GLN A N 1
ATOM 1398 C CA . GLN A 1 177 ? 20.462 -5.604 -15.942 1.00 87.62 177 GLN A CA 1
ATOM 1399 C C . GLN A 1 177 ? 19.936 -6.061 -14.574 1.00 87.62 177 GLN A C 1
ATOM 1401 O O . GLN A 1 177 ? 20.580 -5.826 -13.541 1.00 87.62 177 GLN A O 1
ATOM 1406 N N . THR A 1 178 ? 18.796 -6.758 -14.549 1.00 86.62 178 THR A N 1
ATOM 1407 C CA . THR A 1 178 ? 18.221 -7.270 -13.297 1.00 86.62 178 THR A CA 1
ATOM 1408 C C . THR A 1 178 ? 19.111 -8.327 -12.643 1.00 86.62 178 THR A C 1
ATOM 1410 O O . THR A 1 178 ? 19.308 -8.301 -11.421 1.00 86.62 178 THR A O 1
ATOM 1413 N N . GLU A 1 179 ? 19.709 -9.223 -13.429 1.00 87.31 179 GLU A N 1
ATOM 1414 C CA . GLU A 1 179 ? 20.607 -10.259 -12.919 1.00 87.31 179 GLU A CA 1
ATOM 1415 C C . GLU A 1 179 ? 21.902 -9.659 -12.353 1.00 87.31 179 GLU A C 1
ATOM 1417 O O . GLU A 1 179 ? 22.330 -10.011 -11.245 1.00 87.31 179 GLU A O 1
ATOM 1422 N N . THR A 1 180 ? 22.474 -8.679 -13.054 1.00 90.88 180 THR A N 1
ATOM 1423 C CA . THR A 1 180 ? 23.677 -7.959 -12.616 1.00 90.88 180 THR A CA 1
ATOM 1424 C C . THR A 1 180 ? 23.422 -7.222 -11.300 1.00 90.88 180 THR A C 1
ATOM 1426 O O . THR A 1 180 ? 24.195 -7.358 -10.347 1.00 90.88 180 THR A O 1
ATOM 1429 N N . THR A 1 181 ? 22.279 -6.539 -11.186 1.00 89.38 181 THR A N 1
ATOM 1430 C CA . THR A 1 181 ? 21.866 -5.837 -9.959 1.00 89.38 181 THR A CA 1
ATOM 1431 C C . THR A 1 181 ? 21.729 -6.796 -8.774 1.00 89.38 181 THR A C 1
ATOM 1433 O O . THR A 1 181 ? 22.290 -6.560 -7.698 1.00 89.38 181 THR A O 1
ATOM 1436 N N . ARG A 1 182 ? 21.057 -7.941 -8.970 1.00 86.81 182 ARG A N 1
ATOM 1437 C CA . ARG A 1 182 ? 20.920 -8.980 -7.932 1.00 86.81 182 ARG A CA 1
ATOM 1438 C C . ARG A 1 182 ? 22.276 -9.528 -7.487 1.00 86.81 182 ARG A C 1
ATOM 1440 O O . ARG A 1 182 ? 22.485 -9.750 -6.289 1.00 86.81 182 ARG A O 1
ATOM 1447 N N . LYS A 1 183 ? 23.205 -9.738 -8.425 1.00 88.00 183 LYS A N 1
ATOM 1448 C CA . LYS A 1 183 ? 24.561 -10.224 -8.131 1.00 88.00 183 LYS A CA 1
ATOM 1449 C C . LYS A 1 183 ? 25.353 -9.213 -7.297 1.00 88.00 183 LYS A C 1
ATOM 1451 O O . LYS A 1 183 ? 25.985 -9.614 -6.317 1.00 88.00 183 LYS A O 1
ATOM 1456 N N . CYS A 1 184 ? 25.258 -7.921 -7.612 1.00 81.88 184 CYS A N 1
ATOM 1457 C CA . CYS A 1 184 ? 25.901 -6.851 -6.843 1.00 81.88 184 CYS A CA 1
ATOM 1458 C C . CYS A 1 184 ? 25.394 -6.789 -5.392 1.00 81.88 184 CYS A C 1
ATOM 1460 O O . CYS A 1 184 ? 26.202 -6.779 -4.460 1.00 81.88 184 CYS A O 1
ATOM 1462 N N . ILE A 1 185 ? 24.073 -6.842 -5.177 1.00 81.69 185 ILE A N 1
ATOM 1463 C CA . ILE A 1 185 ? 23.475 -6.824 -3.827 1.00 81.69 185 ILE A CA 1
ATOM 1464 C C . ILE A 1 185 ? 23.909 -8.054 -3.018 1.00 81.69 185 ILE A C 1
ATOM 1466 O O . ILE A 1 185 ? 24.314 -7.942 -1.858 1.00 81.69 185 ILE A O 1
ATOM 1470 N N . ARG A 1 186 ? 23.886 -9.240 -3.639 1.00 79.50 186 ARG A N 1
ATOM 1471 C CA . ARG A 1 186 ? 24.296 -10.490 -2.982 1.00 79.50 186 ARG A CA 1
ATOM 1472 C C . ARG A 1 186 ? 25.760 -10.450 -2.537 1.00 79.50 186 ARG A C 1
ATOM 1474 O O . ARG A 1 186 ? 26.070 -10.904 -1.436 1.00 79.50 186 ARG A O 1
ATOM 1481 N N . ASN A 1 187 ? 26.647 -9.898 -3.364 1.00 76.81 187 ASN A N 1
ATOM 1482 C CA . ASN A 1 187 ? 28.066 -9.773 -3.033 1.00 76.81 187 ASN A CA 1
ATOM 1483 C C . ASN A 1 187 ? 28.312 -8.741 -1.923 1.00 76.81 187 ASN A C 1
ATOM 1485 O O . ASN A 1 187 ? 29.107 -9.009 -1.023 1.00 76.81 187 ASN A O 1
ATOM 1489 N N . ARG A 1 188 ? 27.570 -7.624 -1.911 1.00 75.81 188 ARG A N 1
ATOM 1490 C CA . ARG A 1 188 ? 27.628 -6.621 -0.832 1.00 75.81 188 ARG A CA 1
ATOM 1491 C C . ARG A 1 188 ? 27.276 -7.218 0.535 1.00 75.81 188 ARG A C 1
ATOM 1493 O O . ARG A 1 188 ? 27.935 -6.913 1.524 1.00 75.81 188 ARG A O 1
ATOM 1500 N N . ASN A 1 189 ? 26.285 -8.107 0.585 1.00 69.56 189 ASN A N 1
ATOM 1501 C CA . ASN A 1 189 ? 25.844 -8.731 1.836 1.00 69.56 189 ASN A CA 1
ATOM 1502 C C . ASN A 1 189 ? 26.785 -9.842 2.333 1.00 69.56 189 ASN A C 1
ATOM 1504 O O . ASN A 1 189 ? 26.795 -10.140 3.524 1.00 69.56 189 ASN A O 1
ATOM 1508 N N . ARG A 1 190 ? 27.597 -10.442 1.451 1.00 73.25 190 ARG A N 1
ATOM 1509 C CA . ARG A 1 190 ? 28.575 -11.475 1.837 1.00 73.25 190 ARG A CA 1
ATOM 1510 C C . ARG A 1 190 ? 29.828 -10.915 2.511 1.00 73.25 190 ARG A C 1
ATOM 1512 O O . ARG A 1 190 ? 30.419 -11.627 3.304 1.00 73.25 190 ARG A O 1
ATOM 1519 N N . GLY A 1 191 ? 30.207 -9.666 2.238 1.00 66.12 191 GLY A N 1
ATOM 1520 C CA . GLY A 1 191 ? 31.378 -9.025 2.856 1.00 66.12 191 GLY A CA 1
ATOM 1521 C C . GLY A 1 191 ? 31.136 -8.421 4.246 1.00 66.12 191 GLY A C 1
ATOM 1522 O O . GLY A 1 191 ? 32.037 -7.792 4.788 1.00 66.12 191 GLY A O 1
ATOM 1523 N N . ARG A 1 192 ? 29.922 -8.550 4.799 1.00 61.72 192 ARG A N 1
ATOM 1524 C CA . ARG A 1 192 ? 29.536 -7.998 6.113 1.00 61.72 192 ARG A CA 1
ATOM 1525 C C . ARG A 1 192 ? 29.385 -9.055 7.218 1.00 61.72 192 ARG A C 1
ATOM 1527 O O . ARG A 1 192 ? 28.948 -8.707 8.310 1.00 61.72 192 ARG A O 1
ATOM 1534 N N . ARG A 1 193 ? 29.691 -10.321 6.931 1.00 53.19 193 ARG A N 1
ATOM 1535 C CA . ARG A 1 193 ? 29.727 -11.425 7.902 1.00 53.19 193 ARG A CA 1
ATOM 1536 C C . ARG A 1 193 ? 31.167 -11.847 8.127 1.00 53.19 193 ARG A C 1
ATOM 1538 O O . ARG A 1 193 ? 31.475 -12.195 9.282 1.00 53.19 193 ARG A O 1
#